Protein AF-A0A165R3E8-F1 (afdb_monomer)

InterPro domains:
  IPR000028 Chloroperoxidase [PF01328] (11-154)
  IPR000028 Chloroperoxidase [PS51405] (1-171)
  IPR036851 Chloroperoxidase-like superfamily [G3DSA:1.10.489.10] (11-55)
  IPR036851 Chloroperoxidase-like superfamily [G3DSA:1.10.489.10] (56-179)
  IPR036851 Chloroperoxidase-like superfamily [SSF47571] (11-56)

Radius of gyration: 16.76 Å; Cα contacts (8 Å, |Δi|>4): 173; chains: 1; bounding box: 45×33×38 Å

Solvent-accessible surface area (backbone atoms only — not comparable to full-atom values): 10425 Å² total; per-residue (Å²): 121,60,94,72,88,74,97,72,95,74,76,98,52,102,65,88,80,48,66,68,58,51,23,48,48,39,26,75,72,51,33,28,37,64,73,37,24,44,49,54,44,53,50,50,54,53,43,58,74,72,40,86,68,80,39,84,75,34,56,95,92,54,96,59,43,81,86,68,71,57,64,66,61,54,50,55,55,56,66,42,25,86,78,77,50,35,40,38,57,64,29,50,17,52,45,48,52,56,53,57,69,69,43,95,59,77,73,53,77,64,57,53,49,50,60,35,40,54,54,19,42,51,33,52,62,59,7,55,96,81,36,44,24,42,48,68,52,52,50,41,33,64,73,53,54,40,81,54,90,88,68,70,69,88,57,76,41,41,56,69,58,30,52,52,44,25,50,51,28,49,55,46,30,58,54,59,78,72,107

Secondary structure (DSSP, 8-state):
--S--S-----SSSSS--HHHHHHHHHHHH-B-HHHHHHHHHHHHHHHHH-TT--TT--TT-SS---S--HHHHHHHHHT-SSSSEE-HHHHHHHHHHHHHH-SSPPPHHHHHHHHHHHHHHHHHHSTTTT-EEHHHHHHHHHH-SPPTT----S-B-HHHHHHHHHHHHHHHHHHHT-

Mean predicted aligned error: 9.69 Å

Foldseek 3Di:
DPPPPDDDDDDPDPPPDDLVNQLVCCCVPQVEDSVQSSCVSVVVVVCVVVCLPPQVVDDPPDSHHDPAQPVVLLVVLCVLDPVSWWDALLSVLVSLLVVQVVDPDHDPPVVLLVVLLVLLSQLQRQVPPNSIHTSVQSCCCRHVVDGPDPDDRPDYDYPVSSNVSSVVSVVSNVVVVVD

Sequence (179 aa):
MRIDRHAYSSPRQGIHISPWQLIRALHDGYNLSYPFAAFLTMGGFAMLGQFSDMSEDTQEGQEYAPCDCNGKMLETLCSFSSDGKHLTAFDLARARVSREHEYKQRLDGVHSEIARGEVALVLGIFGGPEQKVPLNTLRQWFREETFPKGWEPEHSQTFLKTVHTAWTIRSLMNMIERK

Structure (mmCIF, N/CA/C/O backbone):
data_AF-A0A165R3E8-F1
#
_entry.id   AF-A0A165R3E8-F1
#
loop_
_atom_site.group_PDB
_atom_site.id
_atom_site.type_symbol
_atom_site.label_atom_id
_atom_site.label_alt_id
_atom_site.label_comp_id
_atom_site.label_asym_id
_atom_site.label_entity_id
_atom_site.label_seq_id
_atom_site.pdbx_PDB_ins_code
_atom_site.Cartn_x
_atom_site.Cartn_y
_atom_site.Cartn_z
_atom_site.occupancy
_atom_site.B_iso_or_equiv
_atom_site.auth_seq_id
_atom_site.auth_comp_id
_atom_site.auth_asym_id
_atom_site.auth_atom_id
_atom_site.pdbx_PDB_model_num
ATOM 1 N N . MET A 1 1 ? 16.555 -13.680 0.567 1.00 30.11 1 MET A N 1
ATOM 2 C CA . MET A 1 1 ? 16.585 -13.316 -0.866 1.00 30.11 1 MET A CA 1
ATOM 3 C C . MET A 1 1 ? 15.302 -12.525 -1.088 1.00 30.11 1 MET A C 1
ATOM 5 O O . MET A 1 1 ? 14.275 -13.164 -1.220 1.00 30.11 1 MET A O 1
ATOM 9 N N . ARG A 1 2 ? 15.276 -11.214 -0.820 1.00 35.06 2 ARG A N 1
ATOM 10 C CA . ARG A 1 2 ? 16.041 -10.157 -1.514 1.00 35.06 2 ARG A CA 1
ATOM 11 C C . ARG A 1 2 ? 15.472 -9.990 -2.929 1.00 35.06 2 ARG A C 1
ATOM 13 O O . ARG A 1 2 ? 15.214 -10.999 -3.590 1.00 35.06 2 ARG A O 1
ATOM 20 N N . ILE A 1 3 ? 15.221 -8.748 -3.339 1.00 34.12 3 ILE A N 1
ATOM 21 C CA . ILE A 1 3 ? 14.679 -8.357 -4.650 1.00 34.12 3 ILE A CA 1
ATOM 22 C C . ILE A 1 3 ? 15.683 -8.781 -5.741 1.00 34.12 3 ILE A C 1
ATOM 24 O O . ILE A 1 3 ? 16.479 -7.987 -6.229 1.00 34.12 3 ILE A O 1
ATOM 28 N N . ASP A 1 4 ? 15.704 -10.076 -6.068 1.00 36.34 4 ASP A N 1
ATOM 29 C CA . ASP A 1 4 ? 16.849 -10.711 -6.736 1.00 36.34 4 ASP A CA 1
ATOM 30 C C . ASP A 1 4 ? 16.478 -11.609 -7.919 1.00 36.34 4 ASP A C 1
ATOM 32 O O . ASP A 1 4 ? 17.382 -12.184 -8.528 1.00 36.34 4 ASP A O 1
ATOM 36 N N . ARG A 1 5 ? 15.194 -11.848 -8.225 1.00 38.06 5 ARG A N 1
ATOM 37 C CA . ARG A 1 5 ? 14.850 -13.015 -9.061 1.00 38.06 5 ARG A CA 1
ATOM 38 C C . ARG A 1 5 ? 14.010 -12.798 -10.314 1.00 38.06 5 ARG A C 1
ATOM 40 O O . ARG A 1 5 ? 13.558 -13.791 -10.869 1.00 38.06 5 ARG A O 1
ATOM 47 N N . HIS A 1 6 ? 13.877 -11.571 -10.811 1.00 41.94 6 HIS A N 1
ATOM 48 C CA . HIS A 1 6 ? 13.469 -11.341 -12.203 1.00 41.94 6 HIS A CA 1
ATOM 49 C C . HIS A 1 6 ? 14.532 -10.491 -12.905 1.00 41.94 6 HIS A C 1
ATOM 51 O O . HIS A 1 6 ? 15.022 -9.496 -12.379 1.00 41.94 6 HIS A O 1
ATOM 57 N N . ALA A 1 7 ? 15.002 -11.004 -14.036 1.00 39.50 7 ALA A N 1
ATOM 58 C CA . ALA A 1 7 ? 16.268 -10.665 -14.656 1.00 39.50 7 ALA A CA 1
ATOM 59 C C . ALA A 1 7 ? 16.264 -9.275 -15.303 1.00 39.50 7 ALA A C 1
ATOM 61 O O . ALA A 1 7 ? 15.894 -9.164 -16.460 1.00 39.50 7 ALA A O 1
ATOM 62 N N . TYR A 1 8 ? 16.761 -8.244 -14.616 1.00 40.91 8 TYR A N 1
ATOM 63 C CA . TYR A 1 8 ? 17.319 -7.059 -15.274 1.00 40.91 8 TYR A CA 1
ATOM 64 C C . TYR A 1 8 ? 18.511 -6.514 -14.467 1.00 40.91 8 TYR A C 1
ATOM 66 O O . TYR A 1 8 ? 18.491 -6.370 -13.250 1.00 40.91 8 TYR A O 1
ATOM 74 N N . SER A 1 9 ? 19.610 -6.305 -15.175 1.00 40.06 9 SER A N 1
ATOM 75 C CA . SER A 1 9 ? 20.978 -6.034 -14.728 1.00 40.06 9 SER A CA 1
ATOM 76 C C . SER A 1 9 ? 21.172 -4.803 -13.810 1.00 40.06 9 SER A C 1
ATOM 78 O O . SER A 1 9 ? 21.092 -3.667 -14.277 1.00 40.06 9 SER A O 1
ATOM 80 N N . SER A 1 10 ? 21.528 -5.021 -12.530 1.00 40.25 10 SER A N 1
ATOM 81 C CA . SER A 1 10 ? 22.207 -4.057 -11.626 1.00 40.25 10 SER A CA 1
ATOM 82 C C . SER A 1 10 ? 22.714 -4.700 -10.313 1.00 40.25 10 SER A C 1
ATOM 84 O O . SER A 1 10 ? 22.288 -5.809 -9.991 1.00 40.25 10 SER A O 1
ATOM 86 N N . PRO A 1 11 ? 23.689 -4.088 -9.602 1.00 42.41 11 PRO A N 1
ATOM 87 C CA . PRO A 1 11 ? 24.638 -4.779 -8.726 1.00 42.41 11 PRO A CA 1
ATOM 88 C C . PRO A 1 11 ? 24.036 -5.271 -7.405 1.00 42.41 11 PRO A C 1
ATOM 90 O O . PRO A 1 11 ? 23.251 -4.613 -6.739 1.00 42.41 11 PRO A O 1
ATOM 93 N N . ARG A 1 12 ? 24.483 -6.465 -7.009 1.00 51.75 12 ARG A N 1
ATOM 94 C CA . ARG A 1 12 ? 24.014 -7.290 -5.886 1.00 51.75 12 ARG A CA 1
ATOM 95 C C . ARG A 1 12 ? 24.396 -6.769 -4.491 1.00 51.75 12 ARG A C 1
ATOM 97 O O . ARG A 1 12 ? 24.359 -7.553 -3.544 1.00 51.75 12 ARG A O 1
ATOM 104 N N . GLN A 1 13 ? 24.775 -5.511 -4.339 1.00 41.34 13 GLN A N 1
ATOM 105 C CA . GLN A 1 13 ? 25.092 -4.909 -3.047 1.00 41.34 13 GLN A CA 1
ATOM 106 C C . GLN A 1 13 ? 24.196 -3.685 -2.890 1.00 41.34 13 GLN A C 1
ATOM 108 O O . GLN A 1 13 ? 24.141 -2.860 -3.794 1.00 41.34 13 GLN A O 1
ATOM 113 N N . GLY A 1 14 ? 23.472 -3.582 -1.771 1.00 49.25 14 GLY A N 1
ATOM 114 C CA . GLY A 1 14 ? 22.593 -2.448 -1.444 1.00 49.25 14 GLY A CA 1
ATOM 115 C C . GLY A 1 14 ? 23.357 -1.156 -1.131 1.00 49.25 14 GLY A C 1
ATOM 116 O O . GLY A 1 14 ? 22.959 -0.400 -0.259 1.00 49.25 14 GLY A O 1
ATOM 117 N N . ILE A 1 15 ? 24.489 -0.939 -1.799 1.00 48.72 15 ILE A N 1
ATOM 118 C CA . ILE A 1 15 ? 25.422 0.163 -1.604 1.00 48.72 15 ILE A CA 1
ATOM 119 C C . ILE A 1 15 ? 25.656 0.760 -2.998 1.00 48.72 15 ILE A C 1
ATOM 121 O O . ILE A 1 15 ? 25.936 0.022 -3.941 1.00 48.72 15 ILE A O 1
ATOM 125 N N . HIS A 1 16 ? 25.512 2.082 -3.136 1.00 54.06 16 HIS A N 1
ATOM 126 C CA . HIS A 1 16 ? 25.576 2.826 -4.409 1.00 54.06 16 HIS A CA 1
ATOM 127 C C . HIS A 1 16 ? 24.457 2.522 -5.424 1.00 54.06 16 HIS A C 1
ATOM 129 O O . HIS A 1 16 ? 24.708 2.418 -6.626 1.00 54.06 16 HIS A O 1
ATOM 135 N N . ILE A 1 17 ? 23.206 2.435 -4.962 1.00 65.06 17 ILE A N 1
ATOM 136 C CA . ILE A 1 17 ? 22.050 2.408 -5.868 1.00 65.06 17 ILE A CA 1
ATOM 137 C C . ILE A 1 17 ? 21.853 3.814 -6.439 1.00 65.06 17 ILE A C 1
ATOM 139 O O . ILE A 1 17 ? 21.605 4.769 -5.703 1.00 65.06 17 ILE A O 1
ATOM 143 N N . SER A 1 18 ? 21.975 3.954 -7.757 1.00 77.31 18 SER A N 1
ATOM 144 C CA . SER A 1 18 ? 21.702 5.225 -8.418 1.00 77.31 18 SER A CA 1
ATOM 145 C C . SER A 1 18 ? 20.190 5.483 -8.487 1.00 77.31 18 SER A C 1
ATOM 147 O O . SER A 1 18 ? 19.412 4.537 -8.649 1.00 77.31 18 SER A O 1
ATO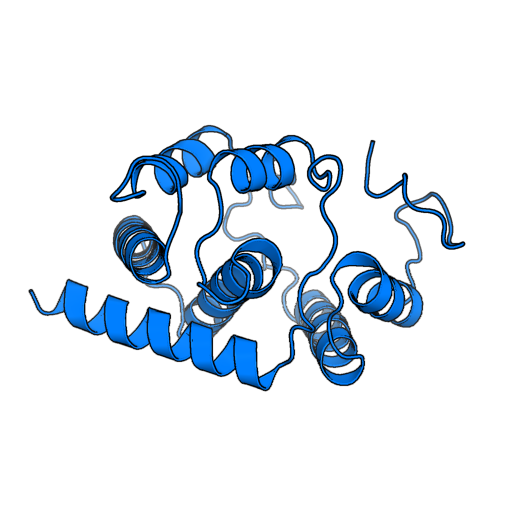M 149 N N . PRO A 1 19 ? 19.742 6.751 -8.448 1.00 79.94 19 PRO A N 1
ATOM 150 C CA . PRO A 1 19 ? 18.327 7.089 -8.615 1.00 79.94 19 PRO A CA 1
ATOM 151 C C . PRO A 1 19 ? 17.718 6.463 -9.877 1.00 79.94 19 PRO A C 1
ATOM 153 O O . PRO A 1 19 ? 16.606 5.949 -9.862 1.00 79.94 19 PRO A O 1
ATOM 156 N N . TRP A 1 20 ? 18.485 6.404 -10.966 1.00 80.94 20 TRP A N 1
ATOM 157 C CA . TRP A 1 20 ? 18.052 5.773 -12.212 1.00 80.94 20 TRP A CA 1
ATOM 158 C C . TRP A 1 20 ? 17.820 4.266 -12.095 1.00 80.94 20 TRP A C 1
ATOM 160 O O . TRP A 1 20 ? 16.880 3.752 -12.702 1.00 80.94 20 TRP A O 1
ATOM 170 N N . GLN A 1 21 ? 18.641 3.555 -11.317 1.00 80.88 21 GLN A N 1
ATOM 171 C CA . GLN A 1 21 ? 18.427 2.131 -11.054 1.00 80.88 21 GLN A CA 1
ATOM 172 C C . GLN A 1 21 ? 17.128 1.909 -10.278 1.00 80.88 21 GLN A C 1
ATOM 174 O O . GLN A 1 21 ? 16.383 0.992 -10.617 1.00 80.88 21 GLN A O 1
ATOM 179 N N . LEU A 1 22 ? 16.815 2.776 -9.307 1.00 81.75 22 LEU A N 1
ATOM 180 C CA . LEU A 1 22 ? 15.571 2.679 -8.542 1.00 81.75 22 LEU A CA 1
ATOM 181 C C . LEU A 1 22 ? 14.342 2.996 -9.403 1.00 81.75 22 LEU A C 1
ATOM 183 O O . LEU A 1 22 ? 13.383 2.229 -9.403 1.00 81.75 22 LEU A O 1
ATOM 187 N N . ILE A 1 23 ? 14.396 4.063 -10.206 1.00 83.75 23 ILE A N 1
ATOM 188 C CA . ILE A 1 23 ? 13.317 4.431 -11.138 1.00 83.75 23 ILE A CA 1
ATOM 189 C C . ILE A 1 23 ? 13.012 3.275 -12.088 1.00 83.75 23 ILE A C 1
ATOM 191 O O . ILE A 1 23 ? 11.850 2.924 -12.295 1.00 83.75 23 ILE A O 1
ATOM 195 N N . ARG A 1 24 ? 14.059 2.668 -12.656 1.00 85.00 24 ARG A N 1
ATOM 196 C CA . ARG A 1 24 ? 13.909 1.540 -13.570 1.00 85.00 24 ARG A CA 1
ATOM 197 C C . ARG A 1 24 ? 13.369 0.302 -12.861 1.00 85.00 24 ARG A C 1
ATOM 199 O O . ARG A 1 24 ? 12.475 -0.332 -13.397 1.00 85.00 24 ARG A O 1
ATOM 206 N N . ALA A 1 25 ? 13.847 -0.011 -11.659 1.00 83.62 25 ALA A N 1
ATOM 207 C CA . ALA A 1 25 ? 13.337 -1.139 -10.883 1.00 83.62 25 ALA A CA 1
ATOM 208 C C . ALA A 1 25 ? 11.850 -0.973 -10.518 1.00 83.62 25 ALA A C 1
ATOM 210 O O . ALA A 1 25 ? 11.092 -1.936 -10.586 1.00 83.62 25 ALA A O 1
ATOM 211 N N . LEU A 1 26 ? 11.413 0.246 -10.180 1.00 84.81 26 LEU A N 1
ATOM 212 C CA . LEU A 1 26 ? 10.003 0.551 -9.915 1.00 84.81 26 LEU A CA 1
ATOM 213 C C . LEU A 1 26 ? 9.140 0.439 -11.179 1.00 84.81 26 LEU A C 1
ATOM 215 O O . LEU A 1 26 ? 8.024 -0.077 -11.112 1.00 84.81 26 LEU A O 1
ATOM 219 N N . HIS A 1 27 ? 9.647 0.896 -12.326 1.00 85.88 27 HIS A N 1
ATOM 220 C CA . HIS A 1 27 ? 8.956 0.745 -13.605 1.00 85.88 27 HIS A CA 1
ATOM 221 C C . HIS A 1 27 ? 8.863 -0.728 -14.025 1.00 85.88 27 HIS A C 1
ATOM 223 O O . HIS A 1 27 ? 7.763 -1.235 -14.214 1.00 85.88 27 HIS A O 1
ATOM 229 N N . ASP A 1 28 ? 9.997 -1.424 -14.104 1.00 84.25 28 ASP A N 1
ATOM 230 C CA . ASP A 1 28 ? 10.082 -2.792 -14.622 1.00 84.25 28 ASP A CA 1
ATOM 231 C C . ASP A 1 28 ? 9.433 -3.806 -13.655 1.00 84.25 28 ASP A C 1
ATOM 233 O O . ASP A 1 28 ? 8.822 -4.775 -14.094 1.00 84.25 28 ASP A O 1
ATOM 237 N N . GLY A 1 29 ? 9.544 -3.592 -12.337 1.00 82.38 29 GLY A N 1
ATOM 238 C CA . GLY A 1 29 ? 9.034 -4.516 -11.319 1.00 82.38 29 GLY A CA 1
ATOM 239 C C . GLY A 1 29 ? 7.562 -4.317 -10.958 1.00 82.38 29 GLY A C 1
ATOM 240 O O . GLY A 1 29 ? 6.841 -5.291 -10.775 1.00 82.38 29 GLY A O 1
ATOM 241 N N . TYR A 1 30 ? 7.104 -3.067 -10.856 1.00 82.69 30 TYR A N 1
ATOM 242 C CA . TYR A 1 30 ? 5.755 -2.735 -10.376 1.00 82.69 30 TYR A CA 1
ATOM 243 C C . TYR A 1 30 ? 4.871 -2.061 -11.438 1.00 82.69 30 TYR A C 1
ATOM 245 O O . TYR A 1 30 ? 3.734 -1.694 -11.144 1.00 82.69 30 TYR A O 1
ATOM 253 N N . ASN A 1 31 ? 5.373 -1.875 -12.664 1.00 85.69 31 ASN A N 1
ATOM 254 C CA . ASN A 1 31 ? 4.676 -1.191 -13.761 1.00 85.69 31 ASN A CA 1
ATOM 255 C C . ASN A 1 31 ? 4.237 0.247 -13.415 1.00 85.69 31 ASN A C 1
ATOM 257 O O . ASN A 1 31 ? 3.209 0.755 -13.886 1.00 85.69 31 ASN A O 1
ATOM 261 N N . LEU A 1 32 ? 5.022 0.927 -12.570 1.00 85.38 32 LEU A N 1
ATOM 262 C CA . LEU A 1 32 ? 4.826 2.344 -12.267 1.00 85.38 32 LEU A CA 1
ATOM 263 C C . LEU A 1 32 ? 5.207 3.192 -13.478 1.00 85.38 32 LEU A C 1
ATOM 265 O O . LEU A 1 32 ? 6.209 2.925 -14.132 1.00 85.38 32 LEU A O 1
ATOM 269 N N . SER A 1 33 ? 4.478 4.270 -13.762 1.00 85.50 33 SER A N 1
ATOM 270 C CA . SER A 1 33 ? 4.911 5.190 -14.819 1.00 85.50 33 SER A CA 1
ATOM 271 C C . SER A 1 33 ? 6.261 5.839 -14.477 1.00 85.50 33 SER A C 1
ATOM 273 O O . SER A 1 33 ? 6.487 6.245 -13.339 1.00 85.50 33 SER A O 1
ATOM 275 N N . TYR A 1 34 ? 7.150 6.000 -15.465 1.00 85.62 34 TYR A N 1
ATOM 276 C CA . TYR A 1 34 ? 8.439 6.689 -15.291 1.00 85.62 34 TYR A CA 1
ATOM 277 C C . TYR A 1 34 ? 8.372 8.021 -14.526 1.00 85.62 34 TYR A C 1
ATOM 279 O O . TYR A 1 34 ? 9.172 8.197 -13.607 1.00 85.62 34 TYR A O 1
ATOM 287 N N . PRO A 1 35 ? 7.440 8.955 -14.822 1.00 84.88 35 PRO A N 1
ATOM 288 C CA . PRO A 1 35 ? 7.355 10.197 -14.055 1.00 84.88 35 PRO A CA 1
ATOM 289 C C . PRO A 1 35 ? 6.990 9.952 -12.588 1.00 84.88 35 PRO A C 1
ATOM 291 O O . PRO A 1 35 ? 7.470 10.661 -11.708 1.00 84.88 35 PRO A O 1
ATOM 294 N N . PHE A 1 36 ? 6.176 8.934 -12.302 1.00 84.00 36 PHE A N 1
ATOM 295 C CA . PHE A 1 36 ? 5.801 8.603 -10.935 1.00 84.00 36 PHE A CA 1
ATOM 296 C C . PHE A 1 36 ? 6.938 7.909 -10.178 1.00 84.00 36 PHE A C 1
ATOM 298 O O . PHE A 1 36 ? 7.231 8.275 -9.044 1.00 84.00 36 PHE A O 1
ATOM 305 N N . ALA A 1 37 ? 7.634 6.972 -10.821 1.00 84.25 37 ALA A N 1
ATOM 306 C CA . ALA A 1 37 ? 8.821 6.335 -10.263 1.00 84.25 37 ALA A CA 1
ATOM 307 C C . ALA A 1 37 ? 9.936 7.359 -9.976 1.00 84.25 37 ALA A C 1
ATOM 309 O O . ALA A 1 37 ? 10.573 7.299 -8.923 1.00 84.25 37 ALA A O 1
ATOM 310 N N . ALA A 1 38 ? 10.127 8.340 -10.868 1.00 83.19 38 ALA A N 1
ATOM 311 C CA . ALA A 1 38 ? 11.040 9.463 -10.661 1.00 83.19 38 ALA A CA 1
ATOM 312 C C . ALA A 1 38 ? 10.619 10.333 -9.475 1.00 83.19 38 ALA A C 1
ATOM 314 O O . ALA A 1 38 ? 11.459 10.657 -8.642 1.00 83.19 38 ALA A O 1
ATOM 315 N N . PHE A 1 39 ? 9.329 10.654 -9.355 1.00 84.00 39 PHE A N 1
ATOM 316 C CA . PHE A 1 39 ? 8.806 11.399 -8.212 1.00 84.00 39 PHE A CA 1
ATOM 317 C C . PHE A 1 39 ? 9.050 10.671 -6.882 1.00 84.00 39 PHE A C 1
ATOM 319 O O . PHE A 1 39 ? 9.576 11.281 -5.957 1.00 84.00 39 PHE A O 1
ATOM 326 N N . LEU A 1 40 ? 8.735 9.373 -6.791 1.00 83.44 40 LEU A N 1
ATOM 327 C CA . LEU A 1 40 ? 8.957 8.585 -5.572 1.00 83.44 40 LEU A CA 1
ATOM 328 C C . LEU A 1 40 ? 10.444 8.472 -5.225 1.00 83.44 40 LEU A C 1
ATOM 330 O O . LEU A 1 40 ? 10.822 8.642 -4.071 1.00 83.44 40 LEU A O 1
ATOM 334 N N . THR A 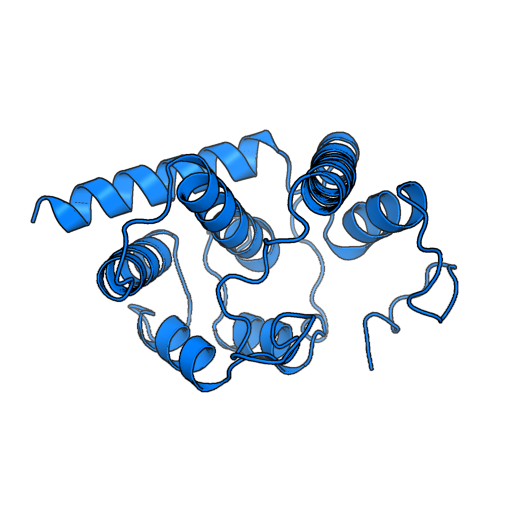1 41 ? 11.291 8.234 -6.228 1.00 83.81 41 THR A N 1
ATOM 335 C CA . THR A 1 41 ? 12.740 8.126 -6.030 1.00 83.81 41 THR A CA 1
ATOM 336 C C . THR A 1 41 ? 13.332 9.454 -5.572 1.00 83.81 41 THR A C 1
ATOM 338 O O . THR A 1 41 ? 14.000 9.514 -4.548 1.00 83.81 41 THR A O 1
ATOM 341 N N . MET A 1 42 ? 13.068 10.542 -6.296 1.00 83.12 42 MET A N 1
ATOM 342 C CA . MET A 1 42 ? 13.612 11.858 -5.958 1.00 83.12 42 MET A CA 1
ATOM 343 C C . MET A 1 42 ? 13.033 12.388 -4.644 1.00 83.12 42 MET A C 1
ATOM 345 O O . MET A 1 42 ? 13.775 12.962 -3.854 1.00 83.12 42 MET A O 1
ATOM 349 N N . GLY A 1 43 ? 11.741 12.161 -4.387 1.00 80.19 43 GLY A N 1
ATOM 350 C CA . GLY A 1 43 ? 11.087 12.500 -3.125 1.00 80.19 43 GLY A CA 1
ATOM 351 C C . GLY A 1 43 ? 11.692 11.744 -1.945 1.00 80.19 43 GLY A C 1
ATOM 352 O O . GLY A 1 43 ? 12.031 12.367 -0.945 1.00 80.19 43 GLY A O 1
ATOM 353 N N . GLY A 1 44 ? 11.918 10.434 -2.092 1.00 76.44 44 GLY A N 1
ATOM 354 C CA . GLY A 1 44 ? 12.598 9.617 -1.088 1.00 76.44 44 GLY A CA 1
ATOM 355 C C . GLY A 1 44 ? 14.021 10.099 -0.808 1.00 76.44 44 GLY A C 1
ATOM 356 O O . GLY A 1 44 ? 14.379 10.289 0.345 1.00 76.44 44 GLY A O 1
ATOM 357 N N . PHE A 1 45 ? 14.820 10.387 -1.840 1.00 74.81 45 PHE A N 1
ATOM 358 C CA . PHE A 1 45 ? 16.182 10.913 -1.666 1.00 74.81 45 PHE A CA 1
ATOM 359 C C . PHE A 1 45 ? 16.212 12.317 -1.044 1.00 74.81 45 PHE A C 1
ATOM 361 O O . PHE A 1 45 ? 17.059 12.589 -0.196 1.00 74.81 45 PHE A O 1
ATOM 368 N N . ALA A 1 46 ? 15.301 13.209 -1.445 1.00 73.56 46 ALA A N 1
ATOM 369 C CA . ALA A 1 46 ? 15.191 14.542 -0.859 1.00 73.56 46 ALA A CA 1
ATOM 370 C C . ALA A 1 46 ? 14.782 14.468 0.619 1.00 73.56 46 ALA A C 1
ATOM 372 O O . ALA A 1 46 ? 15.383 15.145 1.447 1.00 73.56 46 ALA A O 1
ATOM 373 N N . MET A 1 47 ? 13.823 13.599 0.957 1.00 66.25 47 MET A N 1
ATOM 374 C CA . MET A 1 47 ? 13.398 13.377 2.338 1.00 66.25 47 MET A CA 1
ATOM 375 C C . MET A 1 47 ? 14.482 12.706 3.181 1.00 66.25 47 MET A C 1
ATOM 377 O O . MET A 1 47 ? 14.757 13.193 4.266 1.00 66.25 47 MET A O 1
ATOM 381 N N . LEU A 1 48 ? 15.173 11.678 2.683 1.00 62.50 48 LEU A N 1
ATOM 382 C CA . LEU A 1 48 ? 16.299 11.048 3.391 1.00 62.50 48 LEU A CA 1
ATOM 383 C C . LEU A 1 48 ? 17.467 12.022 3.628 1.00 62.50 48 LEU A C 1
ATOM 385 O O . LEU A 1 48 ? 18.202 11.877 4.599 1.00 62.50 48 LEU A O 1
ATOM 389 N N . GLY A 1 49 ? 17.636 13.027 2.762 1.00 54.59 49 GLY A N 1
ATOM 390 C CA . GLY A 1 49 ? 18.608 14.106 2.957 1.00 54.59 49 GLY A CA 1
ATOM 391 C C . GLY A 1 49 ? 18.153 15.216 3.914 1.00 54.59 49 GLY A C 1
ATOM 392 O O . GLY A 1 49 ? 18.997 15.966 4.400 1.00 54.59 49 GLY A O 1
ATOM 393 N N . GLN A 1 50 ? 16.848 15.346 4.177 1.00 50.66 50 GLN A N 1
ATOM 394 C CA . GLN A 1 50 ? 16.265 16.381 5.046 1.00 50.66 50 GLN A CA 1
ATOM 395 C C . GLN A 1 50 ? 15.831 15.860 6.424 1.00 50.66 50 GLN A C 1
ATOM 397 O O . GLN A 1 50 ? 15.829 16.626 7.383 1.00 50.66 50 GLN A O 1
ATOM 402 N N . PHE A 1 51 ? 15.488 14.577 6.532 1.00 46.00 51 PHE A N 1
ATOM 403 C CA . PHE A 1 51 ? 14.972 13.918 7.727 1.00 46.00 51 PHE A CA 1
ATOM 404 C C . PHE A 1 51 ? 15.884 12.746 8.101 1.00 46.00 51 PHE A C 1
ATOM 406 O O . PHE A 1 51 ? 15.533 11.581 7.919 1.00 46.00 51 PHE A O 1
ATOM 413 N N . SER A 1 52 ? 17.055 13.042 8.670 1.00 48.06 52 SER A N 1
ATOM 414 C CA . SER A 1 52 ? 17.842 12.028 9.392 1.00 48.06 52 SER A CA 1
ATOM 415 C C . SER A 1 52 ? 17.092 11.452 10.607 1.00 48.06 52 SER A C 1
ATOM 417 O O . SER A 1 52 ? 17.513 10.440 11.145 1.00 48.06 52 SER A O 1
ATOM 419 N N . ASP A 1 53 ? 15.980 12.081 11.009 1.00 45.16 53 ASP A N 1
ATOM 420 C CA . ASP A 1 53 ? 15.108 11.712 12.133 1.00 45.16 53 ASP A CA 1
ATOM 421 C C . ASP A 1 53 ? 13.897 10.842 11.739 1.00 45.16 53 ASP A C 1
ATOM 423 O O . ASP A 1 53 ? 13.036 10.584 12.575 1.00 45.16 53 ASP A O 1
ATOM 427 N N . MET A 1 54 ? 13.795 10.345 10.495 1.00 44.44 54 MET A N 1
ATOM 428 C CA . MET A 1 54 ? 12.639 9.553 10.010 1.00 44.44 54 MET A CA 1
ATOM 429 C C . MET A 1 54 ? 12.552 8.131 10.603 1.00 44.44 54 MET A C 1
ATOM 431 O O . MET A 1 54 ? 11.989 7.196 10.035 1.00 44.44 54 MET A O 1
ATOM 435 N N . SER A 1 55 ? 13.143 7.968 11.769 1.00 50.06 55 SER A N 1
ATOM 436 C CA . SER A 1 55 ? 13.201 6.761 12.545 1.00 50.06 55 SER A CA 1
ATOM 437 C C . SER A 1 55 ? 12.473 7.042 13.868 1.00 50.06 55 SER A C 1
ATOM 439 O O . SER A 1 55 ? 13.038 6.937 14.950 1.00 50.06 55 SER A O 1
ATOM 441 N N . GLU A 1 56 ? 11.214 7.488 13.776 1.00 47.16 56 GLU A N 1
ATOM 442 C CA . GLU A 1 56 ? 10.379 7.830 14.944 1.00 47.16 56 GLU A CA 1
ATOM 443 C C . GLU A 1 56 ? 10.074 6.600 15.827 1.00 47.16 56 GLU A C 1
ATOM 445 O O . GLU A 1 56 ? 9.804 6.749 17.016 1.00 47.16 56 GLU A O 1
ATOM 450 N N . ASP A 1 57 ? 10.196 5.385 15.274 1.00 51.59 57 ASP A N 1
ATOM 451 C CA . ASP A 1 57 ? 10.099 4.105 15.998 1.00 51.59 57 ASP A CA 1
ATOM 452 C C . ASP A 1 57 ? 11.477 3.517 16.381 1.00 51.59 57 ASP A C 1
ATOM 454 O O . ASP A 1 57 ? 11.597 2.339 16.739 1.00 51.59 57 ASP A O 1
ATOM 458 N N . THR A 1 58 ? 12.545 4.312 16.300 1.00 49.44 58 THR A N 1
ATOM 459 C CA . THR A 1 58 ? 13.878 3.890 16.738 1.00 49.44 58 THR A CA 1
ATOM 460 C C . THR A 1 58 ? 13.893 3.715 18.246 1.00 49.44 58 THR A C 1
ATOM 462 O O . THR A 1 58 ? 13.672 4.653 19.012 1.00 49.44 58 THR A O 1
ATOM 465 N N . GLN A 1 59 ? 14.152 2.485 18.689 1.00 53.00 59 GLN A N 1
ATOM 466 C CA . GLN A 1 59 ? 14.370 2.211 20.105 1.00 53.00 59 GLN A CA 1
ATOM 467 C C . GLN A 1 59 ? 15.581 3.004 20.604 1.00 53.00 59 GLN A C 1
ATOM 469 O O . GLN A 1 59 ? 16.575 3.146 19.892 1.00 53.00 59 GLN A O 1
ATOM 474 N N . GLU A 1 60 ? 15.495 3.500 21.838 1.00 49.00 60 GLU A N 1
ATOM 475 C CA . GLU A 1 60 ? 16.547 4.283 22.486 1.00 49.00 60 GLU A CA 1
ATOM 476 C C . GLU A 1 60 ? 17.909 3.568 22.359 1.00 49.00 60 GLU A C 1
ATOM 478 O O . GLU A 1 60 ? 18.093 2.458 22.861 1.00 49.00 60 GLU A O 1
ATOM 483 N N . GLY A 1 61 ? 18.848 4.178 21.624 1.00 54.59 61 GLY A N 1
ATOM 484 C CA . GLY A 1 61 ? 20.191 3.635 21.381 1.00 54.59 61 GLY A CA 1
ATOM 485 C C . GLY A 1 61 ? 20.425 2.952 20.025 1.00 54.59 61 GLY A C 1
ATOM 486 O O . GLY A 1 61 ? 21.523 2.441 19.809 1.00 54.59 61 GLY A O 1
ATOM 487 N N . GLN A 1 62 ? 19.452 2.940 19.112 1.00 48.09 62 GLN A N 1
ATOM 488 C CA . GLN A 1 62 ? 19.657 2.516 17.719 1.00 48.09 62 GLN A CA 1
ATOM 489 C C . GLN A 1 62 ? 19.819 3.736 16.795 1.00 48.09 62 GLN A C 1
ATOM 491 O O . GLN A 1 62 ? 19.230 4.780 17.039 1.00 48.09 62 GLN A O 1
ATOM 496 N N . GLU A 1 63 ? 20.645 3.625 15.751 1.00 48.59 63 GLU A N 1
ATOM 497 C CA . GLU A 1 63 ? 20.837 4.687 14.737 1.00 48.59 63 GLU A CA 1
ATOM 498 C C . GLU A 1 63 ? 19.784 4.601 13.613 1.00 48.59 63 GLU A C 1
ATOM 500 O O . GLU A 1 63 ? 19.516 5.581 12.928 1.00 48.59 63 GLU A O 1
ATOM 505 N N . TYR A 1 64 ? 19.155 3.432 13.444 1.00 51.19 64 TYR A N 1
ATOM 506 C CA . TYR A 1 64 ? 18.204 3.141 12.372 1.00 51.19 64 TYR A CA 1
ATOM 507 C C . TYR A 1 64 ? 16.931 2.486 12.928 1.00 51.19 64 TYR A C 1
ATOM 509 O O . TYR A 1 64 ? 16.987 1.722 13.897 1.00 51.19 64 TYR A O 1
ATOM 517 N N . ALA A 1 65 ? 15.790 2.742 12.280 1.00 51.38 65 ALA A N 1
ATOM 518 C CA . ALA A 1 65 ? 14.533 2.062 12.587 1.00 51.38 65 ALA A CA 1
ATOM 519 C C . ALA A 1 65 ? 14.635 0.552 12.279 1.00 51.38 65 ALA A C 1
ATOM 521 O O . ALA A 1 65 ? 15.379 0.163 11.373 1.00 51.38 65 ALA A O 1
ATOM 522 N N . PRO A 1 66 ? 13.881 -0.315 12.982 1.00 58.19 66 PRO A N 1
ATOM 523 C CA . PRO A 1 66 ? 13.858 -1.744 12.686 1.00 58.19 66 PRO A CA 1
ATOM 524 C C . PRO A 1 66 ? 13.469 -2.003 11.222 1.00 58.19 66 PRO A C 1
ATOM 526 O O . PRO A 1 66 ? 12.379 -1.633 10.792 1.00 58.19 66 PRO A O 1
ATOM 529 N N . CYS A 1 67 ? 14.346 -2.661 10.461 1.00 62.62 67 CYS A N 1
ATOM 530 C CA . CYS A 1 67 ? 14.100 -2.992 9.051 1.00 62.62 67 CYS A CA 1
ATOM 531 C C . CYS A 1 67 ? 13.251 -4.261 8.861 1.00 62.62 67 CYS A C 1
ATOM 533 O O . CYS A 1 67 ? 12.867 -4.578 7.738 1.00 62.62 67 CYS A O 1
ATOM 535 N N . ASP A 1 68 ? 12.973 -5.003 9.935 1.00 63.34 68 ASP A N 1
ATOM 536 C CA . ASP A 1 68 ? 12.222 -6.254 9.865 1.00 63.34 68 ASP A CA 1
ATOM 537 C C . ASP A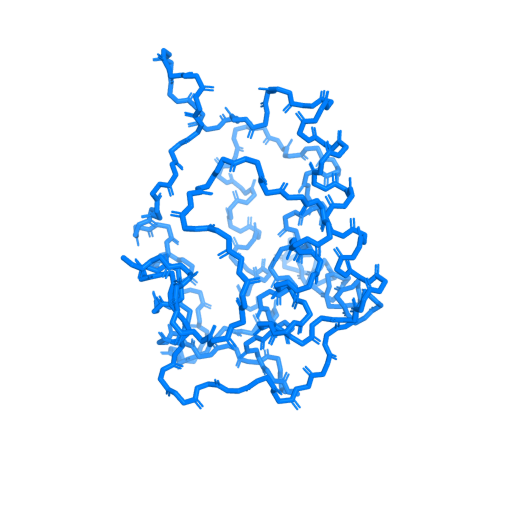 1 68 ? 10.709 -6.006 9.904 1.00 63.34 68 ASP A C 1
ATOM 539 O O . ASP A 1 68 ? 10.193 -5.239 10.722 1.00 63.34 68 ASP A O 1
ATOM 543 N N . CYS A 1 69 ? 9.964 -6.722 9.059 1.00 69.88 69 CYS A N 1
ATOM 544 C CA . CYS A 1 69 ? 8.506 -6.688 9.091 1.00 69.88 69 CYS A CA 1
ATOM 545 C C . CYS A 1 69 ? 7.974 -7.147 10.462 1.00 69.88 69 CYS A C 1
ATOM 547 O O . CYS A 1 69 ? 8.161 -8.295 10.880 1.00 69.88 69 CYS A O 1
ATOM 549 N N . ASN A 1 70 ? 7.230 -6.275 11.149 1.00 81.06 70 ASN A N 1
ATOM 550 C CA . ASN A 1 70 ? 6.548 -6.644 12.385 1.00 81.06 70 ASN A CA 1
ATOM 551 C C . ASN A 1 70 ? 5.317 -7.515 12.082 1.00 81.06 70 ASN A C 1
ATOM 553 O O . ASN A 1 70 ? 4.223 -7.018 11.800 1.00 81.06 70 ASN A O 1
ATOM 557 N N . GLY A 1 71 ? 5.484 -8.835 12.200 1.00 81.56 71 GLY A N 1
ATOM 558 C CA . GLY A 1 71 ? 4.429 -9.810 11.911 1.00 81.56 71 GLY A CA 1
ATOM 559 C C . GLY A 1 71 ? 3.138 -9.613 12.716 1.00 81.56 71 GLY A C 1
ATOM 560 O O . GLY A 1 71 ? 2.062 -9.921 12.210 1.00 81.56 71 GLY A O 1
ATOM 561 N N . LYS A 1 72 ? 3.202 -9.047 13.931 1.00 85.62 72 LYS A N 1
ATOM 562 C CA . LYS A 1 72 ? 1.988 -8.734 14.704 1.00 85.62 72 LYS A CA 1
ATOM 563 C C . LYS A 1 72 ? 1.189 -7.615 14.045 1.00 85.62 72 LYS A C 1
ATOM 565 O O . LYS A 1 72 ? -0.018 -7.749 13.900 1.00 85.62 72 LYS A O 1
ATOM 570 N N . MET A 1 73 ? 1.856 -6.547 13.607 1.00 85.25 73 MET A N 1
ATOM 571 C CA . MET A 1 73 ? 1.195 -5.428 12.925 1.00 85.25 73 MET A CA 1
ATOM 572 C C . MET A 1 73 ? 0.608 -5.857 11.579 1.00 85.25 73 MET A C 1
ATOM 574 O O . MET A 1 73 ? -0.476 -5.408 11.213 1.00 85.25 73 MET A O 1
ATOM 578 N N . LEU A 1 74 ? 1.295 -6.756 10.868 1.00 86.19 74 LEU A N 1
ATOM 579 C CA . LEU A 1 74 ? 0.799 -7.332 9.621 1.00 86.19 74 LEU A CA 1
ATOM 580 C C . LEU A 1 74 ? -0.479 -8.153 9.835 1.00 86.19 74 LEU A C 1
ATOM 582 O O . LEU A 1 74 ? -1.445 -7.985 9.092 1.00 86.19 74 LEU A O 1
ATOM 586 N N . GLU A 1 75 ? -0.520 -9.010 10.857 1.00 89.69 75 GLU A N 1
ATOM 587 C CA . GLU A 1 75 ? -1.732 -9.776 11.169 1.00 89.69 75 GLU A CA 1
ATOM 588 C C . GLU A 1 75 ? -2.862 -8.879 11.692 1.00 89.69 75 GLU A C 1
ATOM 590 O O . GLU A 1 75 ? -4.013 -9.066 11.295 1.00 89.69 75 GLU A O 1
ATOM 595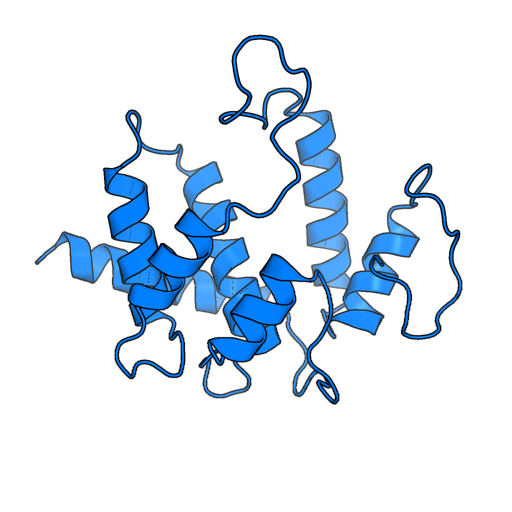 N N . THR A 1 76 ? -2.549 -7.846 12.483 1.00 90.44 76 THR A N 1
ATOM 596 C CA . THR A 1 76 ? -3.528 -6.818 12.866 1.00 90.44 76 THR A CA 1
ATOM 597 C C . THR A 1 76 ? -4.119 -6.146 11.629 1.00 90.44 76 THR A C 1
ATOM 599 O O . THR A 1 76 ? -5.338 -6.064 11.514 1.00 90.44 76 THR A O 1
ATOM 602 N N . LEU A 1 77 ? -3.298 -5.737 10.656 1.00 88.88 77 LEU A N 1
ATOM 603 C CA . LEU A 1 77 ? -3.782 -5.171 9.394 1.00 88.88 77 LEU A CA 1
ATOM 604 C C . LEU A 1 77 ? -4.683 -6.157 8.635 1.00 88.88 77 LEU A C 1
ATOM 606 O O . LEU A 1 77 ? -5.759 -5.778 8.177 1.00 88.88 77 LEU A O 1
ATOM 610 N N . CYS A 1 78 ? -4.282 -7.427 8.537 1.00 90.75 78 CYS A N 1
ATOM 611 C CA . CYS A 1 78 ? -5.076 -8.460 7.869 1.00 90.75 78 CYS A CA 1
ATOM 612 C C . CYS A 1 78 ? -6.424 -8.709 8.567 1.00 90.75 78 CYS A C 1
ATOM 614 O O . CYS A 1 78 ? -7.402 -9.039 7.896 1.00 90.75 78 CYS A O 1
ATOM 616 N N . SER A 1 79 ? -6.502 -8.514 9.888 1.00 92.75 79 SER A N 1
ATOM 617 C CA . SER A 1 79 ? -7.740 -8.687 10.659 1.00 92.75 79 SER A CA 1
ATOM 618 C C . SER A 1 79 ? -8.833 -7.663 10.319 1.00 92.75 79 SER A C 1
ATOM 620 O O . SER A 1 79 ? -10.007 -7.932 10.557 1.00 92.75 79 SER A O 1
ATOM 622 N N . PHE A 1 80 ? -8.480 -6.526 9.701 1.00 92.25 80 PHE A N 1
ATOM 623 C CA . PHE A 1 80 ? -9.454 -5.531 9.236 1.00 92.25 80 PHE A CA 1
ATOM 624 C C . PHE A 1 80 ? -10.220 -5.955 7.979 1.00 92.25 80 PHE A C 1
ATOM 626 O O . PHE A 1 80 ? -11.190 -5.288 7.615 1.00 92.25 80 PHE A O 1
ATOM 633 N N . SER A 1 81 ? -9.815 -7.041 7.316 1.00 94.88 81 SER A N 1
ATOM 634 C CA . SER A 1 81 ? -10.522 -7.580 6.154 1.00 94.88 81 SER A CA 1
ATOM 635 C C . SER A 1 81 ? -11.980 -7.894 6.494 1.00 94.88 81 SER A C 1
ATOM 637 O O . SER A 1 81 ? -12.276 -8.663 7.406 1.00 94.88 81 SER A O 1
ATOM 639 N N . SER A 1 82 ? -12.905 -7.293 5.747 1.00 91.81 82 SER A N 1
ATOM 640 C CA . SER A 1 82 ? -14.347 -7.495 5.937 1.00 91.81 82 SER A CA 1
ATOM 641 C C . SER A 1 82 ? -14.840 -8.863 5.457 1.00 91.81 82 SER A C 1
ATOM 643 O O . SER A 1 82 ? -15.829 -9.368 5.984 1.00 91.81 82 SER A O 1
ATOM 645 N N . ASP A 1 83 ? -14.160 -9.470 4.483 1.00 91.62 83 ASP A N 1
ATOM 646 C CA . ASP A 1 83 ? -14.516 -10.763 3.886 1.00 91.62 83 ASP A CA 1
ATOM 647 C C . ASP A 1 83 ? -13.555 -11.905 4.278 1.00 91.62 83 ASP A C 1
ATOM 649 O O . ASP A 1 83 ? -13.748 -13.052 3.863 1.00 91.62 83 ASP A O 1
ATOM 653 N N . GLY A 1 84 ? -12.510 -11.599 5.054 1.00 91.44 84 GLY A N 1
ATOM 654 C CA . GLY A 1 84 ? -11.453 -12.531 5.449 1.00 91.44 84 GLY A CA 1
ATOM 655 C C . GLY A 1 84 ? -10.558 -12.998 4.296 1.00 91.44 84 GLY A C 1
ATOM 656 O O . GLY A 1 84 ? -9.789 -13.945 4.471 1.00 91.44 84 GLY A O 1
ATOM 657 N N . LYS A 1 85 ? -10.657 -12.380 3.112 1.00 92.62 85 LYS A N 1
ATOM 658 C CA . LYS A 1 85 ? -9.947 -12.793 1.891 1.00 92.62 85 LYS A CA 1
ATOM 659 C C . LYS A 1 85 ? -9.170 -11.653 1.246 1.00 92.62 85 LYS A C 1
ATOM 661 O O . LYS A 1 85 ? -8.068 -11.893 0.749 1.00 92.62 85 LYS A O 1
ATOM 666 N N . HIS A 1 86 ? -9.704 -10.436 1.281 1.00 93.94 86 HIS A N 1
ATOM 667 C CA . HIS A 1 86 ? -9.131 -9.264 0.634 1.00 93.94 86 HIS A CA 1
ATOM 668 C C . HIS A 1 86 ? -9.119 -8.046 1.560 1.00 93.94 86 HIS A C 1
ATOM 670 O O . HIS A 1 86 ? -9.919 -7.930 2.488 1.00 93.94 86 HIS A O 1
ATOM 676 N N . LEU A 1 87 ? -8.220 -7.108 1.273 1.00 93.56 87 LEU A N 1
ATOM 677 C CA . LEU A 1 87 ? -8.257 -5.754 1.811 1.00 93.56 87 LEU A CA 1
ATOM 678 C C . LEU A 1 87 ? -8.732 -4.785 0.734 1.00 93.56 87 LEU A C 1
ATOM 680 O O . LEU A 1 87 ? -8.169 -4.722 -0.361 1.00 93.56 87 LEU A O 1
ATOM 684 N N . THR A 1 88 ? -9.767 -4.027 1.075 1.00 94.00 88 THR A N 1
ATOM 685 C CA . THR A 1 88 ? -10.319 -2.941 0.260 1.00 94.00 88 THR A CA 1
ATOM 686 C C . THR A 1 88 ? -9.847 -1.576 0.762 1.00 94.00 88 THR A C 1
ATOM 688 O O . THR A 1 88 ? -9.345 -1.451 1.882 1.00 94.00 88 THR A O 1
ATOM 691 N N . ALA A 1 89 ? -10.089 -0.513 -0.014 1.00 92.00 89 ALA A N 1
ATOM 692 C CA . ALA A 1 89 ? -9.878 0.866 0.444 1.00 92.00 89 ALA A CA 1
ATOM 693 C C . ALA A 1 89 ? -10.587 1.169 1.780 1.00 92.00 89 ALA A C 1
ATOM 695 O O . ALA A 1 89 ? -10.065 1.921 2.601 1.00 92.00 89 ALA A O 1
ATOM 696 N N . PHE A 1 90 ? -11.761 0.573 2.013 1.00 92.69 90 PHE A N 1
ATOM 697 C CA . PHE A 1 90 ? -12.518 0.759 3.249 1.00 92.69 90 PHE A CA 1
ATOM 698 C C . PHE A 1 90 ? -11.884 0.039 4.443 1.00 92.69 90 PHE A C 1
ATOM 700 O O . PHE A 1 90 ? -11.776 0.618 5.522 1.00 92.69 90 PHE A O 1
ATOM 707 N N . ASP A 1 91 ? -11.421 -1.198 4.259 1.00 93.44 91 ASP A N 1
ATOM 708 C CA . ASP A 1 91 ? -10.718 -1.944 5.311 1.00 93.44 91 ASP A CA 1
ATOM 709 C C . ASP A 1 91 ? -9.417 -1.240 5.702 1.00 93.44 91 ASP A C 1
ATOM 711 O O . ASP A 1 91 ? -9.115 -1.078 6.883 1.00 93.44 91 ASP A O 1
ATOM 715 N N . LEU A 1 92 ? -8.697 -0.734 4.701 1.00 91.31 92 LEU A N 1
ATOM 716 C CA . LEU A 1 92 ? -7.486 0.052 4.885 1.00 91.31 92 LEU A CA 1
ATOM 717 C C . LEU A 1 92 ? -7.769 1.378 5.598 1.00 91.31 92 LEU A C 1
ATOM 719 O O . LEU A 1 92 ? -7.033 1.738 6.512 1.00 91.31 92 LEU A O 1
ATOM 723 N N . ALA A 1 93 ? -8.857 2.076 5.259 1.00 90.94 93 ALA A N 1
ATOM 724 C CA . ALA A 1 93 ? -9.280 3.272 5.986 1.00 90.94 93 ALA A CA 1
ATOM 725 C C . ALA A 1 93 ? -9.568 2.968 7.467 1.00 90.94 93 ALA A C 1
ATOM 727 O O . ALA A 1 93 ? -9.119 3.712 8.335 1.00 90.94 93 ALA A O 1
ATOM 728 N N . ARG A 1 94 ? -10.242 1.850 7.779 1.00 92.38 94 ARG A N 1
ATOM 729 C CA . ARG A 1 94 ? -10.474 1.417 9.171 1.00 92.38 94 ARG A CA 1
ATOM 730 C C . ARG A 1 94 ? -9.171 1.108 9.905 1.00 92.38 94 ARG A C 1
ATOM 732 O O . ARG A 1 94 ? -8.986 1.579 11.024 1.00 92.38 94 ARG A O 1
ATOM 739 N N . ALA A 1 95 ? -8.261 0.377 9.264 1.00 90.88 95 ALA A N 1
ATOM 740 C CA . ALA A 1 95 ? -6.950 0.073 9.831 1.00 90.88 95 ALA A CA 1
ATOM 741 C C . ALA A 1 95 ? -6.143 1.351 10.116 1.00 90.88 95 ALA A C 1
ATOM 743 O O . ALA A 1 95 ? -5.504 1.464 11.160 1.00 90.88 95 ALA A O 1
ATOM 744 N N . ARG A 1 96 ? -6.212 2.340 9.215 1.00 88.31 96 ARG A N 1
ATOM 745 C CA . ARG A 1 96 ? -5.561 3.646 9.377 1.00 88.31 96 ARG A CA 1
ATOM 746 C C . ARG A 1 96 ? -6.153 4.453 10.522 1.00 88.31 96 ARG A C 1
ATOM 748 O O . ARG A 1 96 ? -5.384 4.917 11.353 1.00 88.31 96 ARG A O 1
ATOM 755 N N . VAL A 1 97 ? -7.480 4.563 10.606 1.00 89.25 97 VAL A N 1
ATOM 756 C CA . VAL A 1 97 ? -8.143 5.234 11.737 1.00 89.25 97 VAL A CA 1
ATOM 757 C C . VAL A 1 97 ? -7.743 4.564 13.049 1.00 89.25 97 VAL A C 1
ATOM 759 O O . VAL A 1 97 ? -7.325 5.255 13.970 1.00 89.25 97 VAL A O 1
ATOM 762 N N . SER A 1 98 ? -7.789 3.230 13.133 1.00 88.19 98 SER A N 1
ATOM 763 C CA . SER A 1 98 ? -7.379 2.504 14.344 1.00 88.19 98 SER A CA 1
ATOM 764 C C . SER A 1 98 ? -5.934 2.812 14.736 1.00 88.19 98 SER A C 1
ATOM 766 O O . SER A 1 98 ? -5.661 3.134 15.886 1.00 88.19 98 SER A O 1
ATOM 768 N N . ARG A 1 99 ? -5.012 2.775 13.770 1.00 85.31 99 ARG A N 1
ATOM 769 C CA . ARG A 1 99 ? -3.590 3.036 14.008 1.00 85.31 99 ARG A CA 1
ATOM 770 C C . ARG A 1 99 ? -3.319 4.490 14.399 1.00 85.31 99 ARG A C 1
ATOM 772 O O . ARG A 1 99 ? -2.470 4.738 15.243 1.00 85.31 99 ARG A O 1
ATOM 779 N N . GLU A 1 100 ? -4.065 5.445 13.846 1.00 83.81 100 GLU A N 1
ATOM 780 C CA . GLU A 1 100 ? -3.940 6.859 14.214 1.00 83.81 100 GLU A CA 1
ATOM 781 C C . GLU A 1 100 ? -4.414 7.158 15.645 1.00 83.81 100 GLU A C 1
ATOM 783 O O . GLU A 1 100 ? -3.900 8.084 16.269 1.00 83.81 100 GLU A O 1
ATOM 788 N N . HIS A 1 101 ? -5.308 6.334 16.203 1.00 83.44 101 HIS A N 1
ATOM 789 C CA . HIS A 1 101 ? -5.704 6.409 17.614 1.00 83.44 101 HIS A CA 1
ATOM 790 C C . HIS A 1 101 ? -4.665 5.814 18.578 1.00 83.44 101 HIS A C 1
ATOM 792 O O . HIS A 1 101 ? -4.661 6.167 19.756 1.00 83.44 101 HIS A O 1
ATOM 798 N N . GLU A 1 102 ? -3.796 4.915 18.108 1.00 80.19 102 GLU A N 1
ATOM 799 C CA . GLU A 1 102 ? -2.737 4.307 18.928 1.00 80.19 102 GLU A CA 1
ATOM 800 C C . GLU A 1 102 ? -1.534 5.243 19.123 1.00 80.19 102 GLU A C 1
ATOM 802 O O . GLU A 1 102 ? -0.758 5.073 20.069 1.00 80.19 102 GLU A O 1
ATOM 807 N N . TYR A 1 103 ? -1.373 6.254 18.263 1.00 74.69 103 TYR A N 1
ATOM 808 C CA . TYR A 1 103 ? -0.280 7.210 18.387 1.00 74.69 103 TYR A CA 1
ATOM 809 C C . TYR A 1 103 ? -0.482 8.155 19.576 1.00 74.69 103 TYR A C 1
ATOM 811 O O . TYR A 1 103 ? -1.514 8.807 19.727 1.00 74.69 103 TYR A O 1
ATOM 819 N N . LYS A 1 104 ? 0.560 8.287 20.410 1.00 65.38 104 LYS A N 1
ATOM 820 C CA . LYS A 1 104 ? 0.576 9.222 21.553 1.00 65.38 104 LYS A CA 1
ATOM 821 C C . LYS A 1 104 ? 0.450 10.683 21.117 1.00 65.38 104 LYS A C 1
ATOM 823 O O . LYS A 1 104 ? -0.037 11.514 21.878 1.00 65.38 104 LYS A O 1
ATOM 828 N N . GLN A 1 105 ? 0.922 10.992 19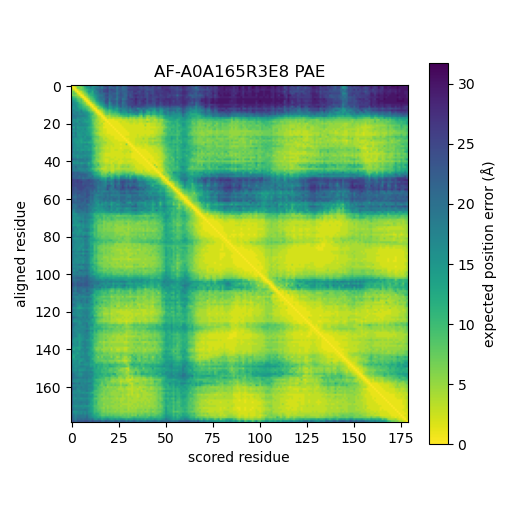.914 1.00 66.50 105 GLN A N 1
ATOM 829 C CA . GLN A 1 105 ? 0.822 12.298 19.282 1.00 66.50 105 GLN A CA 1
ATOM 830 C C . GLN A 1 105 ? 0.221 12.104 17.896 1.00 66.50 105 GLN A C 1
ATOM 832 O O . GLN A 1 105 ? 0.538 11.135 17.210 1.00 66.50 105 GLN A O 1
ATOM 837 N N . ARG A 1 106 ? -0.663 13.013 17.481 1.00 62.75 106 ARG A N 1
ATOM 838 C CA . ARG A 1 106 ? -1.197 12.969 16.119 1.00 62.75 106 ARG A CA 1
ATOM 839 C C . ARG A 1 106 ? -0.044 13.172 15.145 1.00 62.75 106 ARG A C 1
ATOM 841 O O . ARG A 1 106 ? 0.702 14.136 15.298 1.00 62.75 106 ARG A O 1
ATOM 848 N N . LEU A 1 107 ? 0.057 12.284 14.157 1.00 64.25 107 LEU A N 1
ATOM 849 C CA . LEU A 1 107 ? 0.962 12.469 13.028 1.00 64.25 107 LEU A CA 1
ATOM 850 C C . LEU A 1 107 ? 0.733 13.857 12.428 1.00 64.25 107 LEU A C 1
ATOM 852 O O . LEU A 1 107 ? -0.412 14.312 12.310 1.00 64.25 107 LEU A O 1
ATOM 856 N N . ASP A 1 108 ? 1.816 14.525 12.043 1.00 70.25 108 ASP A N 1
ATOM 857 C CA . ASP A 1 108 ? 1.692 15.788 11.335 1.00 70.25 108 ASP A CA 1
ATOM 858 C C . ASP A 1 108 ? 0.945 15.596 9.995 1.00 70.25 108 ASP A C 1
ATOM 860 O O . ASP A 1 108 ? 0.753 14.485 9.477 1.00 70.25 108 ASP A O 1
ATOM 864 N N . GLY A 1 109 ? 0.484 16.707 9.416 1.00 68.19 109 GLY A N 1
ATOM 865 C CA . GLY A 1 109 ? -0.283 16.666 8.172 1.00 68.19 109 GLY A CA 1
ATOM 866 C C . GLY A 1 109 ? 0.465 15.976 7.024 1.00 68.19 109 GLY A C 1
ATOM 867 O O . GLY A 1 109 ? -0.172 15.298 6.223 1.00 68.19 109 GLY A O 1
ATOM 868 N N . VAL A 1 110 ? 1.794 16.085 6.970 1.00 68.81 110 VAL A N 1
ATOM 869 C CA . VAL A 1 110 ? 2.633 15.557 5.885 1.00 68.81 110 VAL A CA 1
ATOM 870 C C . VAL A 1 110 ? 2.821 14.043 6.022 1.00 68.81 110 VAL A C 1
ATOM 872 O O . VAL A 1 110 ? 2.571 13.315 5.062 1.00 68.81 110 VAL A O 1
ATOM 875 N N . HIS A 1 111 ? 3.147 13.548 7.213 1.00 68.06 111 HIS A N 1
ATOM 876 C CA . HIS A 1 111 ? 3.282 12.127 7.535 1.00 68.06 111 HIS A CA 1
ATOM 877 C C . HIS A 1 111 ? 1.969 11.378 7.304 1.00 68.06 111 HIS A C 1
ATOM 879 O O . HIS A 1 111 ? 1.961 10.283 6.736 1.00 68.06 111 HIS A O 1
ATOM 885 N N . SER A 1 112 ? 0.833 11.990 7.662 1.00 73.69 112 SER A N 1
ATOM 886 C CA . SER A 1 112 ? -0.480 11.398 7.393 1.00 73.69 112 SER A CA 1
ATOM 887 C C . SER A 1 112 ? -0.758 11.241 5.889 1.00 73.69 112 SER A C 1
ATOM 889 O O . SER A 1 112 ? -1.383 10.261 5.482 1.00 73.69 112 SER A O 1
ATOM 891 N N . GLU A 1 113 ? -0.321 12.192 5.051 1.00 72.25 113 GLU A N 1
ATOM 892 C CA . GLU A 1 113 ? -0.482 12.127 3.591 1.00 72.25 113 GLU A CA 1
ATOM 893 C C . GLU A 1 113 ? 0.446 11.069 2.983 1.00 72.25 113 GLU A C 1
ATOM 895 O O . GLU A 1 113 ? -0.008 10.270 2.164 1.00 72.25 113 GLU A O 1
ATOM 900 N N . ILE A 1 114 ? 1.710 11.009 3.419 1.00 74.44 114 ILE A N 1
ATOM 901 C CA . ILE A 1 114 ? 2.683 10.002 2.962 1.00 74.44 114 ILE A CA 1
ATOM 902 C C . ILE A 1 114 ? 2.156 8.601 3.253 1.00 74.44 114 ILE A C 1
ATOM 904 O O . ILE A 1 114 ? 2.034 7.773 2.351 1.00 74.44 114 ILE A O 1
ATOM 908 N N . ALA A 1 115 ? 1.742 8.361 4.491 1.00 75.12 115 ALA A N 1
ATOM 909 C CA . ALA A 1 115 ? 1.343 7.034 4.916 1.00 75.12 115 ALA A CA 1
ATOM 910 C C . ALA A 1 115 ? -0.021 6.604 4.321 1.00 75.12 115 ALA A C 1
ATOM 912 O O . ALA A 1 115 ? -0.305 5.413 4.191 1.00 75.12 115 ALA A O 1
ATOM 913 N N . ARG A 1 116 ? -0.857 7.555 3.870 1.00 83.50 116 ARG A N 1
ATOM 914 C CA . ARG A 1 116 ? -2.012 7.276 2.992 1.00 83.50 116 ARG A CA 1
ATOM 915 C C . ARG A 1 116 ? -1.581 6.945 1.564 1.00 83.50 116 ARG A C 1
ATOM 917 O O . ARG A 1 116 ? -2.162 6.048 0.951 1.00 83.50 116 ARG A O 1
ATOM 924 N N . GLY A 1 117 ? -0.575 7.644 1.044 1.00 82.94 117 GLY A N 1
ATOM 925 C CA . GLY A 1 117 ? 0.029 7.375 -0.260 1.00 82.94 117 GLY A CA 1
ATOM 926 C C . GLY A 1 117 ? 0.618 5.967 -0.361 1.00 82.94 117 GLY A C 1
ATOM 927 O O . GLY A 1 117 ? 0.388 5.286 -1.356 1.00 82.94 117 GLY A O 1
ATOM 928 N N . GLU A 1 118 ? 1.295 5.493 0.685 1.00 83.81 118 GLU A N 1
ATOM 929 C CA . GLU A 1 118 ? 1.852 4.134 0.757 1.00 83.81 118 GLU A CA 1
ATOM 930 C C . GLU A 1 118 ? 0.767 3.056 0.677 1.00 83.81 118 GLU A C 1
ATOM 932 O O . GLU A 1 118 ? 0.853 2.113 -0.109 1.00 83.81 118 GLU A O 1
ATOM 937 N N . VAL A 1 119 ? -0.311 3.218 1.440 1.00 86.69 119 VAL A N 1
ATOM 938 C CA . VAL A 1 119 ? -1.426 2.267 1.428 1.00 86.69 119 VAL A CA 1
ATOM 939 C C . VAL A 1 119 ? -2.189 2.315 0.097 1.00 86.69 119 VAL A C 1
ATOM 941 O O . VAL A 1 119 ? -2.590 1.277 -0.433 1.00 86.69 119 VAL A O 1
ATOM 944 N N . ALA A 1 120 ? -2.331 3.504 -0.495 1.00 86.81 120 ALA A N 1
ATOM 945 C CA . ALA A 1 120 ? -2.890 3.671 -1.833 1.00 86.81 120 ALA A CA 1
ATOM 946 C C . ALA A 1 120 ? -2.021 3.016 -2.920 1.00 86.81 120 ALA A C 1
ATOM 948 O O . ALA A 1 120 ? -2.563 2.474 -3.883 1.00 86.81 120 ALA A O 1
ATOM 949 N N . LEU A 1 121 ? -0.694 3.035 -2.763 1.00 87.00 121 LEU A N 1
ATOM 950 C CA . LEU A 1 121 ? 0.242 2.332 -3.639 1.00 87.00 121 LEU A CA 1
ATOM 951 C C . LEU A 1 121 ? 0.051 0.820 -3.559 1.00 87.00 121 LEU A C 1
ATOM 953 O O . LEU A 1 121 ? -0.072 0.188 -4.601 1.00 87.00 121 LEU A O 1
ATOM 957 N N . VAL A 1 122 ? -0.037 0.246 -2.357 1.00 88.00 122 VAL A N 1
ATOM 958 C CA . VAL A 1 122 ? -0.270 -1.199 -2.178 1.00 88.00 122 VAL A CA 1
ATOM 959 C C . VAL A 1 122 ? -1.589 -1.623 -2.828 1.00 88.00 122 VAL A C 1
ATOM 961 O O . VAL A 1 122 ? -1.623 -2.600 -3.577 1.00 88.00 122 VAL A O 1
ATOM 964 N N . LEU A 1 123 ? -2.660 -0.856 -2.604 1.00 88.94 123 LEU A N 1
ATOM 965 C CA . LEU A 1 123 ? -3.965 -1.101 -3.220 1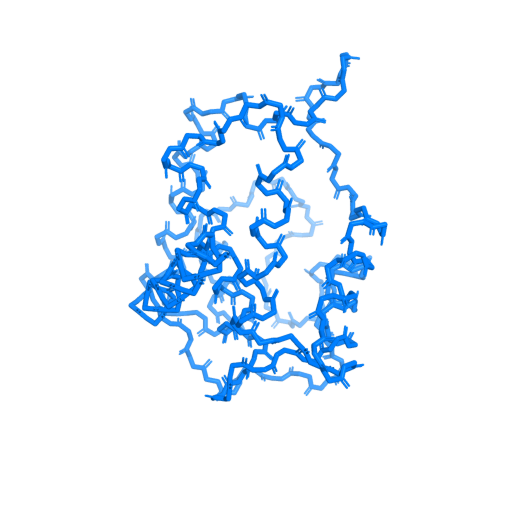.00 88.94 123 LEU A CA 1
ATOM 966 C C . LEU A 1 123 ? -3.910 -0.972 -4.747 1.00 88.94 123 LEU A C 1
ATOM 968 O O . LEU A 1 123 ? -4.502 -1.773 -5.462 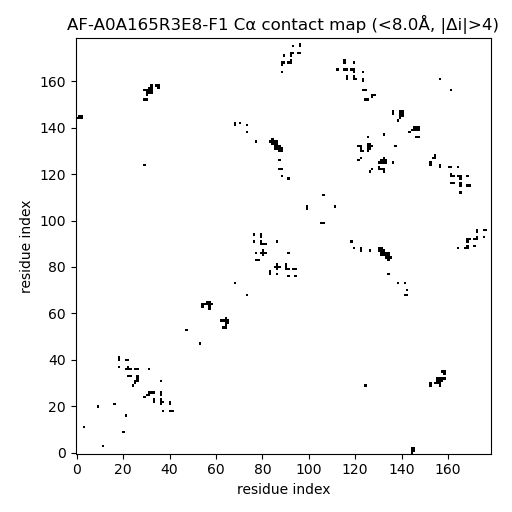1.00 88.94 123 LEU A O 1
ATOM 972 N N . GLY A 1 124 ? -3.179 0.027 -5.241 1.00 86.56 124 GLY A N 1
ATOM 973 C CA . GLY A 1 124 ? -2.974 0.248 -6.663 1.00 86.56 124 GLY A CA 1
ATOM 974 C C . GLY A 1 124 ? -2.153 -0.857 -7.317 1.00 86.56 124 GLY A C 1
ATOM 975 O O . GLY A 1 124 ? -2.495 -1.282 -8.403 1.00 86.56 124 GLY A O 1
ATOM 976 N N . ILE A 1 125 ? -1.102 -1.357 -6.678 1.00 86.44 125 ILE A N 1
ATOM 977 C CA . ILE A 1 125 ? -0.204 -2.363 -7.258 1.00 86.44 125 ILE A CA 1
ATOM 978 C C . ILE A 1 125 ? -0.837 -3.758 -7.219 1.00 86.44 125 ILE A C 1
ATOM 980 O O . ILE A 1 125 ? -0.840 -4.464 -8.223 1.00 86.44 125 ILE A O 1
ATOM 984 N N . PHE A 1 126 ? -1.377 -4.163 -6.067 1.00 88.12 126 PHE A N 1
ATOM 985 C CA . PHE A 1 126 ? -1.823 -5.542 -5.840 1.00 88.12 126 PHE A CA 1
ATOM 986 C C . PHE A 1 126 ? -3.339 -5.727 -5.890 1.00 88.12 126 PHE A C 1
ATOM 988 O O . PHE A 1 126 ? -3.810 -6.860 -5.847 1.00 88.12 126 PHE A O 1
ATOM 995 N N . GLY A 1 127 ? -4.112 -4.640 -5.932 1.00 85.06 127 GLY A N 1
ATOM 996 C CA . GLY A 1 127 ? -5.570 -4.704 -5.879 1.00 85.06 127 GLY A CA 1
ATOM 997 C C . GLY A 1 127 ? -6.256 -4.871 -7.232 1.00 85.06 127 GLY A C 1
ATOM 998 O O . GLY A 1 127 ? -7.478 -5.022 -7.262 1.00 85.06 127 GLY A O 1
ATOM 999 N N . GLY A 1 128 ? -5.503 -4.809 -8.334 1.00 84.62 128 GLY A N 1
ATOM 1000 C CA . GLY A 1 128 ? -6.051 -4.853 -9.690 1.00 84.62 128 GLY A CA 1
ATOM 1001 C C . GLY A 1 128 ? -7.091 -3.747 -9.957 1.00 84.62 128 GLY A C 1
ATOM 1002 O O . GLY A 1 128 ? -7.187 -2.768 -9.206 1.00 84.62 128 GLY A O 1
ATOM 1003 N N . PRO A 1 129 ? -7.919 -3.898 -11.006 1.00 80.50 129 PRO A N 1
ATOM 1004 C CA . PRO A 1 129 ? -8.996 -2.957 -11.324 1.00 80.50 129 PRO A CA 1
ATOM 1005 C C . PRO A 1 129 ? -10.051 -2.824 -10.217 1.00 80.50 129 PRO A C 1
ATOM 1007 O O . PRO A 1 129 ? -10.673 -1.771 -10.082 1.00 80.50 129 PRO A O 1
ATOM 1010 N N . GLU A 1 130 ? -10.250 -3.876 -9.418 1.00 84.81 130 GLU A N 1
ATOM 1011 C CA . GLU A 1 130 ? -11.243 -3.901 -8.339 1.00 84.81 130 GLU A CA 1
ATOM 1012 C C . GLU A 1 130 ? -10.760 -3.255 -7.035 1.00 84.81 130 GLU A C 1
ATOM 1014 O O . GLU A 1 130 ? -11.558 -3.096 -6.111 1.00 84.81 130 GLU A O 1
ATOM 1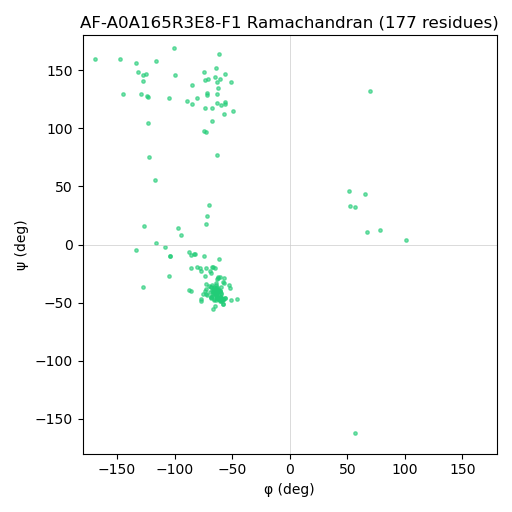019 N N . GLN A 1 131 ? -9.476 -2.889 -6.939 1.00 87.56 131 GLN A N 1
ATOM 1020 C CA . GLN A 1 131 ? -8.857 -2.393 -5.707 1.00 87.56 131 GLN A CA 1
ATOM 1021 C C . GLN A 1 131 ? -9.094 -3.327 -4.505 1.00 87.56 131 GLN A C 1
ATOM 1023 O O . GLN A 1 131 ? -9.446 -2.891 -3.405 1.00 87.56 131 GLN A O 1
ATOM 1028 N N . LYS A 1 132 ? -8.900 -4.631 -4.722 1.00 91.06 132 LYS A N 1
ATOM 1029 C CA . LYS A 1 132 ? -9.010 -5.678 -3.700 1.00 91.06 132 LYS A CA 1
ATOM 1030 C C . LYS A 1 132 ? -7.708 -6.450 -3.617 1.00 91.06 132 LYS A C 1
ATOM 1032 O O . LYS A 1 132 ? -7.419 -7.269 -4.480 1.00 91.06 132 LYS A O 1
ATOM 1037 N N . VAL A 1 133 ? -6.922 -6.204 -2.575 1.00 91.81 133 VAL A N 1
ATOM 1038 C CA . VAL A 1 133 ? -5.640 -6.896 -2.391 1.00 91.81 133 VAL A CA 1
ATOM 1039 C C . VAL A 1 133 ? -5.882 -8.230 -1.689 1.00 91.81 133 VAL A C 1
ATOM 1041 O O . VAL A 1 133 ? -6.375 -8.211 -0.560 1.00 91.81 133 VAL A O 1
ATOM 1044 N N . PRO A 1 134 ? -5.520 -9.386 -2.271 1.00 92.19 134 PRO A N 1
ATOM 1045 C CA . PRO A 1 134 ? -5.627 -10.665 -1.576 1.00 92.19 134 PRO A CA 1
ATOM 1046 C C . PRO A 1 134 ? -4.730 -10.706 -0.332 1.00 92.19 134 PRO A C 1
ATOM 1048 O O . PRO A 1 134 ? -3.546 -10.367 -0.394 1.00 92.19 134 PRO A O 1
ATOM 1051 N N . LEU A 1 135 ? -5.256 -11.191 0.796 1.00 91.50 135 LEU A N 1
ATOM 1052 C CA . LEU A 1 135 ? -4.500 -11.266 2.054 1.00 91.50 135 LEU A CA 1
ATOM 1053 C C . LEU A 1 135 ? -3.240 -12.129 1.933 1.00 91.50 135 LEU A C 1
ATOM 1055 O O . LEU A 1 135 ? -2.211 -11.805 2.517 1.00 91.50 135 LEU A O 1
ATOM 1059 N N . ASN A 1 136 ? -3.297 -13.215 1.159 1.00 90.12 136 ASN A N 1
ATOM 1060 C CA . ASN A 1 136 ? -2.140 -14.087 0.943 1.00 90.12 136 ASN A CA 1
ATOM 1061 C C . ASN A 1 136 ? -1.021 -13.370 0.179 1.00 90.12 136 ASN A C 1
ATOM 1063 O O . ASN A 1 136 ? 0.143 -13.510 0.540 1.00 90.12 136 ASN A O 1
ATOM 1067 N N . THR A 1 137 ? -1.377 -12.559 -0.822 1.00 89.56 137 THR A N 1
ATOM 1068 C CA . THR A 1 137 ? -0.432 -11.717 -1.566 1.00 89.56 137 THR A CA 1
ATOM 1069 C C . THR A 1 137 ? 0.223 -10.702 -0.645 1.00 89.56 137 THR A C 1
ATOM 1071 O O . THR A 1 137 ? 1.442 -10.568 -0.654 1.00 89.56 137 THR A O 1
ATOM 1074 N N . LEU A 1 138 ? -0.571 -10.040 0.199 1.00 88.00 138 LEU A N 1
ATOM 1075 C CA . LEU A 1 138 ? -0.069 -9.050 1.143 1.00 88.00 138 LEU A CA 1
ATOM 1076 C C . LEU A 1 138 ? 0.866 -9.688 2.183 1.00 88.00 138 LEU A C 1
ATOM 1078 O O . LEU A 1 138 ? 1.957 -9.177 2.422 1.00 88.00 138 LEU A O 1
ATOM 1082 N N . ARG A 1 139 ? 0.490 -10.847 2.741 1.00 88.62 139 ARG A N 1
ATOM 1083 C CA . ARG A 1 139 ? 1.342 -11.605 3.669 1.00 88.62 139 ARG A CA 1
ATOM 1084 C C . ARG A 1 139 ? 2.656 -12.027 3.032 1.00 88.62 139 ARG A C 1
ATOM 1086 O O . ARG A 1 139 ? 3.700 -11.839 3.645 1.00 88.62 139 ARG A O 1
ATOM 1093 N N . GLN A 1 140 ? 2.609 -12.586 1.826 1.00 87.12 140 GLN A N 1
ATOM 1094 C CA . GLN A 1 140 ? 3.810 -13.015 1.119 1.00 87.12 140 GLN A CA 1
ATOM 1095 C C . GLN A 1 140 ? 4.725 -11.823 0.826 1.00 87.12 140 GLN A C 1
ATOM 1097 O O . GLN A 1 140 ? 5.914 -11.870 1.126 1.00 87.12 140 GLN A O 1
ATOM 1102 N N . TRP A 1 141 ? 4.164 -10.729 0.314 1.00 87.44 141 TRP A N 1
ATOM 1103 C CA . TRP A 1 141 ? 4.942 -9.554 -0.050 1.00 87.44 141 TRP A CA 1
ATOM 1104 C C . TRP A 1 141 ? 5.586 -8.874 1.165 1.00 87.44 141 TRP A C 1
ATOM 1106 O O . TRP A 1 141 ? 6.786 -8.630 1.139 1.00 87.44 141 TRP A O 1
ATOM 1116 N N . PHE A 1 142 ? 4.850 -8.642 2.258 1.00 84.88 142 PHE A N 1
ATOM 1117 C CA . PHE A 1 142 ? 5.420 -8.014 3.459 1.00 84.88 142 PHE A CA 1
ATOM 1118 C C . PHE A 1 142 ? 6.363 -8.933 4.245 1.00 84.88 142 PHE A C 1
ATOM 1120 O O . PHE A 1 142 ? 7.306 -8.445 4.860 1.00 84.88 142 PHE A O 1
ATOM 1127 N N . ARG A 1 143 ? 6.105 -10.247 4.280 1.00 83.00 143 ARG A N 1
ATOM 1128 C CA . ARG A 1 143 ? 6.885 -11.183 5.106 1.00 83.00 143 ARG A CA 1
ATOM 1129 C C . ARG A 1 143 ? 8.115 -11.724 4.394 1.00 83.00 143 ARG A C 1
ATOM 1131 O O . ARG A 1 143 ? 9.141 -11.941 5.027 1.00 83.00 143 ARG A O 1
ATOM 1138 N N . GLU A 1 144 ? 7.978 -12.018 3.107 1.00 82.50 144 GLU A N 1
ATOM 1139 C CA . GLU A 1 144 ? 9.027 -12.656 2.312 1.00 82.50 144 GLU A CA 1
ATOM 1140 C C . GLU A 1 144 ? 9.737 -11.659 1.394 1.00 82.50 144 GLU A C 1
ATOM 1142 O O . GLU A 1 144 ? 10.740 -12.029 0.789 1.00 82.50 144 GLU A O 1
ATOM 1147 N N . GLU A 1 145 ? 9.227 -10.426 1.267 1.00 79.50 145 GLU A N 1
ATOM 1148 C CA . GLU A 1 145 ? 9.728 -9.400 0.337 1.00 79.50 145 GLU A CA 1
ATOM 1149 C C . GLU A 1 145 ? 9.839 -9.919 -1.104 1.00 79.50 145 GLU A C 1
ATOM 1151 O O . GLU A 1 145 ? 10.731 -9.553 -1.875 1.00 79.50 145 GLU A O 1
ATOM 1156 N N . THR A 1 146 ? 8.927 -10.821 -1.476 1.00 80.00 146 THR A N 1
ATOM 1157 C CA . THR A 1 146 ? 8.863 -11.418 -2.808 1.00 80.00 146 THR A CA 1
ATOM 1158 C C . THR A 1 146 ? 7.493 -11.218 -3.428 1.00 80.00 146 THR A C 1
ATOM 1160 O O . THR A 1 146 ? 6.465 -11.202 -2.751 1.00 80.00 146 THR A O 1
ATOM 1163 N N . PHE A 1 147 ? 7.479 -11.066 -4.752 1.00 81.06 147 PHE A N 1
ATOM 1164 C CA . PHE A 1 147 ? 6.235 -11.089 -5.503 1.00 81.06 147 PHE A CA 1
ATOM 1165 C C . PHE A 1 147 ? 5.582 -12.472 -5.412 1.00 81.06 147 PHE A C 1
ATOM 1167 O O . PHE A 1 147 ? 6.293 -13.486 -5.438 1.00 81.06 147 PHE A O 1
ATOM 1174 N N . PRO A 1 148 ? 4.240 -12.537 -5.365 1.00 80.69 148 PRO A N 1
ATOM 1175 C CA . PRO A 1 148 ? 3.540 -13.805 -5.438 1.00 80.69 148 PRO A CA 1
ATOM 1176 C C . PRO A 1 148 ? 3.911 -14.571 -6.702 1.00 80.69 148 PRO A C 1
ATOM 1178 O O . PRO A 1 148 ? 4.170 -13.996 -7.761 1.00 80.69 148 PRO A O 1
ATOM 1181 N N . LYS A 1 149 ? 3.937 -15.899 -6.603 1.00 77.62 149 LYS A N 1
ATOM 1182 C CA . LYS A 1 149 ? 4.303 -16.745 -7.739 1.00 77.62 149 LYS A CA 1
ATOM 1183 C C . LYS A 1 149 ? 3.282 -16.569 -8.868 1.00 77.62 149 LYS A C 1
ATOM 1185 O O . LYS A 1 149 ? 2.106 -16.853 -8.671 1.00 77.62 149 LYS A O 1
ATOM 1190 N N . GLY A 1 150 ? 3.754 -16.155 -10.044 1.00 77.56 150 GLY A N 1
ATOM 1191 C CA . GLY A 1 150 ? 2.900 -15.895 -11.209 1.00 77.56 150 GLY A CA 1
ATOM 1192 C C . GLY A 1 150 ? 2.159 -14.559 -11.156 1.00 77.56 150 GLY A C 1
ATOM 1193 O O . GLY A 1 150 ? 1.240 -14.360 -11.940 1.00 77.56 150 GLY A O 1
ATOM 1194 N N . TRP A 1 151 ? 2.527 -13.663 -10.235 1.00 81.00 151 TRP A N 1
ATOM 1195 C CA . TRP A 1 151 ? 2.029 -12.295 -10.252 1.00 81.00 151 TRP A CA 1
ATOM 1196 C C . TRP A 1 151 ? 2.668 -11.523 -11.405 1.00 81.00 151 TRP A C 1
ATOM 1198 O O . TRP A 1 151 ? 3.893 -11.480 -11.527 1.00 81.00 151 TRP A O 1
ATOM 1208 N N . GLU A 1 152 ? 1.825 -10.890 -12.208 1.00 78.00 152 GLU A N 1
ATOM 1209 C CA . GLU A 1 152 ? 2.220 -9.929 -13.227 1.00 78.00 152 GLU A CA 1
ATOM 1210 C C . GLU A 1 152 ? 1.415 -8.643 -13.015 1.00 78.00 152 GLU A C 1
ATOM 1212 O O . GLU A 1 152 ? 0.258 -8.701 -12.585 1.00 78.00 152 GLU A O 1
ATOM 1217 N N . PRO A 1 153 ? 2.000 -7.467 -13.284 1.00 76.31 153 PRO A N 1
ATOM 1218 C CA . PRO A 1 153 ? 1.289 -6.211 -13.131 1.00 76.31 153 PRO A CA 1
ATOM 1219 C C . PRO A 1 153 ? 0.170 -6.096 -14.176 1.00 76.31 153 PRO A C 1
ATOM 1221 O O . PRO A 1 153 ? 0.422 -5.824 -15.349 1.00 76.31 153 PRO A O 1
ATOM 1224 N N . GLU A 1 154 ? -1.078 -6.252 -13.738 1.00 76.25 154 GLU A N 1
ATOM 1225 C CA . GLU A 1 154 ? -2.262 -6.214 -14.612 1.00 76.25 154 GLU A CA 1
ATOM 1226 C C . GLU A 1 154 ? -2.549 -4.819 -15.190 1.00 76.25 154 GLU A C 1
ATOM 1228 O O . GLU A 1 154 ? -3.196 -4.680 -16.230 1.00 76.25 154 GLU A O 1
ATOM 1233 N N . HIS A 1 155 ? -2.060 -3.760 -14.540 1.00 77.88 155 HIS A N 1
ATOM 1234 C CA . HIS A 1 155 ? -2.236 -2.388 -15.005 1.00 77.88 155 HIS A CA 1
ATOM 1235 C C . HIS A 1 155 ? -1.052 -1.498 -14.644 1.00 77.88 155 HIS A C 1
ATOM 1237 O O . HIS A 1 155 ? -0.298 -1.761 -13.712 1.00 77.88 155 HIS A O 1
ATOM 1243 N N . SER A 1 156 ? -0.922 -0.386 -15.372 1.00 78.44 156 SER A N 1
ATOM 1244 C CA . SER A 1 156 ? 0.055 0.643 -15.021 1.00 78.44 156 SER A CA 1
ATOM 1245 C C . SER A 1 156 ? -0.480 1.544 -13.908 1.00 78.44 156 SER A C 1
ATOM 1247 O O . SER A 1 156 ? -1.577 2.128 -14.017 1.00 78.44 156 SER A O 1
ATOM 1249 N N . GLN A 1 157 ? 0.315 1.661 -12.843 1.00 81.31 157 GLN A N 1
ATOM 1250 C CA . GLN A 1 157 ? 0.055 2.557 -11.726 1.00 81.31 157 GLN A CA 1
ATOM 1251 C C . GLN A 1 157 ? 0.690 3.922 -12.002 1.00 81.31 157 GLN A C 1
ATOM 1253 O O . GLN A 1 157 ? 1.893 4.052 -12.236 1.00 81.31 157 GLN A O 1
ATOM 1258 N N . THR A 1 158 ? -0.127 4.970 -11.967 1.00 83.19 158 THR A N 1
ATOM 1259 C CA . THR A 1 158 ? 0.316 6.346 -12.216 1.00 83.19 158 THR A CA 1
ATOM 1260 C C . THR A 1 158 ? 0.137 7.199 -10.971 1.00 83.19 158 THR A C 1
ATOM 1262 O O . THR A 1 158 ? -0.700 6.904 -10.117 1.00 83.19 158 THR A O 1
ATOM 1265 N N . PHE A 1 159 ? 0.884 8.302 -10.900 1.00 80.44 159 PHE A N 1
ATOM 1266 C CA . PHE A 1 159 ? 0.793 9.261 -9.799 1.00 80.44 159 PHE A CA 1
ATOM 1267 C C . PHE A 1 159 ? -0.653 9.709 -9.535 1.00 80.44 159 PHE A C 1
ATOM 1269 O O . PHE A 1 159 ? -1.129 9.637 -8.407 1.00 80.44 159 PHE A O 1
ATOM 1276 N N . LEU A 1 160 ? -1.387 10.089 -10.589 1.00 77.38 160 LEU A N 1
ATOM 1277 C CA . LEU A 1 160 ? -2.769 10.565 -10.470 1.00 77.38 160 LEU A CA 1
ATOM 1278 C C . LEU A 1 160 ? -3.718 9.498 -9.910 1.00 77.38 160 LEU A C 1
ATOM 1280 O O . LEU A 1 160 ? -4.566 9.819 -9.080 1.00 77.38 160 LEU A O 1
ATOM 1284 N N . LYS A 1 161 ? -3.559 8.231 -10.321 1.00 82.31 161 LYS A N 1
ATOM 1285 C CA . LYS A 1 161 ? -4.353 7.122 -9.772 1.00 82.31 161 LYS A CA 1
ATOM 1286 C C . LYS A 1 161 ? -4.074 6.936 -8.283 1.00 82.31 161 LYS A C 1
ATOM 1288 O O . LYS A 1 161 ? -5.014 6.832 -7.505 1.00 82.31 161 LYS A O 1
ATOM 1293 N N . THR A 1 162 ? -2.804 6.958 -7.879 1.00 83.62 162 THR A N 1
ATOM 1294 C CA . THR A 1 162 ? -2.414 6.846 -6.466 1.00 83.62 162 THR A CA 1
ATOM 1295 C C . THR A 1 162 ? -2.990 7.989 -5.633 1.00 83.62 162 THR A C 1
ATOM 1297 O O . THR A 1 162 ? -3.565 7.737 -4.577 1.00 83.62 162 THR A O 1
ATOM 1300 N N . VAL A 1 163 ? -2.903 9.232 -6.119 1.00 80.62 163 VAL A N 1
ATOM 1301 C CA . VAL A 1 163 ? -3.477 10.403 -5.434 1.00 80.62 163 VAL A CA 1
ATOM 1302 C C . VAL A 1 163 ? -4.991 10.256 -5.283 1.00 80.62 163 VAL A C 1
ATOM 1304 O O . VAL A 1 163 ? -5.521 10.466 -4.194 1.00 80.62 163 VAL A O 1
ATOM 1307 N N . HIS A 1 164 ? -5.691 9.835 -6.338 1.00 85.62 164 HIS A N 1
ATOM 1308 C CA . HIS A 1 164 ? -7.135 9.611 -6.285 1.00 85.62 164 HIS A CA 1
ATOM 1309 C C . HIS A 1 164 ? -7.525 8.526 -5.265 1.00 85.62 164 HIS A C 1
ATOM 1311 O O . HIS A 1 164 ? -8.449 8.714 -4.468 1.00 85.62 164 HIS A O 1
ATOM 1317 N N . THR A 1 165 ? -6.791 7.413 -5.229 1.00 86.25 165 THR A N 1
ATOM 1318 C CA . THR A 1 165 ? -6.993 6.354 -4.232 1.00 86.25 165 THR A CA 1
ATOM 1319 C C . THR A 1 165 ? -6.709 6.855 -2.812 1.00 86.25 165 THR A C 1
ATOM 1321 O O . THR A 1 165 ? -7.502 6.605 -1.906 1.00 86.25 165 THR A O 1
ATOM 1324 N N . ALA A 1 166 ? -5.641 7.632 -2.604 1.00 85.62 166 ALA A N 1
ATOM 1325 C CA . ALA A 1 166 ? -5.325 8.222 -1.301 1.00 85.62 166 ALA A CA 1
ATOM 1326 C C . ALA A 1 166 ? -6.427 9.184 -0.817 1.00 85.62 166 ALA A C 1
ATOM 1328 O O . ALA A 1 166 ? -6.786 9.182 0.362 1.00 85.62 166 ALA A O 1
ATOM 1329 N N . TRP A 1 167 ? -7.018 9.967 -1.726 1.00 86.19 167 TRP A N 1
ATOM 1330 C CA . TRP A 1 167 ? -8.168 10.828 -1.430 1.00 86.19 167 TRP A CA 1
ATOM 1331 C C . TRP A 1 167 ? -9.417 10.021 -1.078 1.00 86.19 167 TRP A C 1
ATOM 1333 O O . TRP A 1 167 ? -10.143 10.388 -0.154 1.00 86.19 167 TRP A O 1
ATOM 1343 N N . THR A 1 168 ? -9.645 8.904 -1.769 1.00 88.94 168 THR A N 1
ATOM 1344 C CA . THR A 1 168 ? -10.742 7.980 -1.454 1.00 88.94 168 THR A CA 1
ATOM 1345 C C . THR A 1 168 ? -10.589 7.430 -0.038 1.00 88.94 168 THR A C 1
ATOM 1347 O O . THR A 1 168 ? -11.519 7.533 0.761 1.00 88.94 168 THR A O 1
ATOM 1350 N N . ILE A 1 169 ? -9.395 6.943 0.317 1.00 88.31 169 ILE A N 1
ATOM 1351 C CA . ILE A 1 169 ? -9.085 6.467 1.674 1.00 88.31 169 ILE A CA 1
ATOM 1352 C C . ILE A 1 169 ? -9.316 7.588 2.695 1.00 88.31 169 ILE A C 1
ATOM 1354 O O . ILE A 1 169 ? -10.022 7.372 3.676 1.00 88.31 169 ILE A O 1
ATOM 1358 N N . ARG A 1 170 ? -8.821 8.808 2.440 1.00 87.69 170 ARG A N 1
ATOM 1359 C CA . ARG A 1 170 ? -9.046 9.975 3.315 1.00 87.69 170 ARG A CA 1
ATOM 1360 C C . ARG A 1 170 ? -10.533 10.255 3.543 1.00 87.69 170 ARG A C 1
ATOM 1362 O O . ARG A 1 170 ? -10.952 10.487 4.674 1.00 87.69 170 ARG A O 1
ATOM 1369 N N . SER A 1 171 ? -11.342 10.245 2.485 1.00 88.88 171 SER A N 1
ATOM 1370 C CA . SER A 1 171 ? -12.785 10.481 2.603 1.00 88.88 171 SER A CA 1
ATOM 1371 C C . SER A 1 171 ? -13.470 9.393 3.430 1.00 88.88 171 SER A C 1
ATOM 1373 O O . SER A 1 171 ? -14.382 9.702 4.195 1.00 88.88 171 SER A O 1
ATOM 1375 N N . LEU A 1 172 ? -13.035 8.136 3.296 1.00 91.81 172 LEU A N 1
ATOM 1376 C CA . LEU A 1 172 ? -13.562 7.022 4.082 1.00 91.81 172 LEU A CA 1
ATOM 1377 C C . LEU A 1 172 ? -13.151 7.134 5.553 1.00 91.81 172 LEU A C 1
ATOM 1379 O O . LEU A 1 172 ? -13.997 6.945 6.420 1.00 91.81 172 LEU A O 1
ATOM 1383 N N . MET A 1 173 ? -11.905 7.520 5.843 1.00 89.19 173 MET A N 1
ATOM 1384 C CA . MET A 1 173 ? -11.440 7.785 7.211 1.00 89.19 173 MET A CA 1
ATOM 1385 C C . MET A 1 173 ? -12.282 8.879 7.879 1.00 89.19 173 MET A C 1
ATOM 1387 O O . MET A 1 173 ? -12.878 8.634 8.922 1.00 89.19 173 MET A O 1
ATOM 1391 N N . ASN A 1 174 ? -12.450 10.030 7.216 1.00 89.00 174 ASN A N 1
ATOM 1392 C CA . ASN A 1 174 ? -13.291 11.126 7.715 1.00 89.00 174 ASN A CA 1
ATOM 1393 C C . ASN A 1 174 ? -14.747 10.693 7.960 1.00 89.00 174 ASN A C 1
ATOM 1395 O O . ASN A 1 174 ? -15.428 11.246 8.819 1.00 89.00 174 ASN A O 1
ATOM 1399 N N . MET A 1 175 ? -15.264 9.753 7.163 1.00 90.50 175 MET A N 1
ATOM 1400 C CA . MET A 1 175 ? -16.611 9.211 7.340 1.00 90.50 175 MET A CA 1
ATOM 1401 C C . MET A 1 175 ? -16.695 8.291 8.562 1.00 90.50 175 MET A C 1
ATOM 1403 O O . MET A 1 175 ? -17.709 8.310 9.255 1.00 90.50 175 MET A O 1
ATOM 1407 N N . ILE A 1 176 ? -15.654 7.493 8.811 1.00 90.25 176 ILE A N 1
ATOM 1408 C CA . ILE A 1 176 ? -15.559 6.584 9.959 1.00 90.25 176 ILE A CA 1
ATOM 1409 C C . ILE A 1 176 ? -15.438 7.382 11.259 1.00 90.25 176 ILE A C 1
ATOM 1411 O O . ILE A 1 176 ? -16.173 7.101 12.192 1.00 90.25 176 ILE A O 1
ATOM 1415 N N . GLU A 1 177 ? -14.584 8.406 11.305 1.00 84.56 177 GLU A N 1
ATOM 1416 C CA . GLU A 1 177 ? -14.373 9.231 12.509 1.00 84.56 177 GLU A CA 1
ATOM 1417 C C . GLU A 1 177 ? -15.583 10.090 12.904 1.00 84.56 177 GLU A C 1
ATOM 1419 O O . G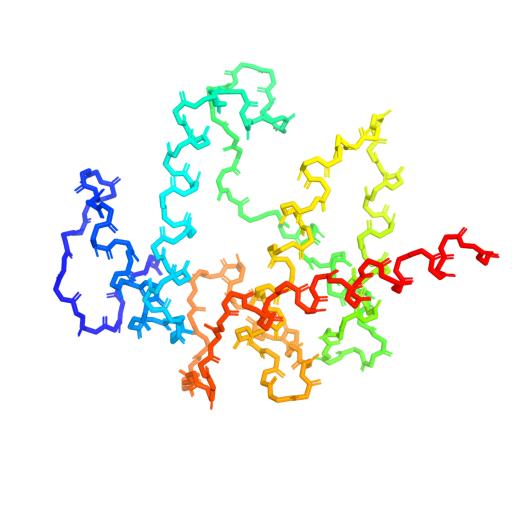LU A 1 177 ? -15.668 10.570 14.031 1.00 84.56 177 GLU A O 1
ATOM 1424 N N . ARG A 1 178 ? -16.513 10.329 11.973 1.00 80.25 178 ARG A N 1
ATOM 1425 C CA . ARG A 1 178 ? -17.746 11.092 12.227 1.00 80.25 178 ARG A CA 1
ATOM 1426 C C . ARG A 1 178 ? -18.895 10.242 12.777 1.00 80.25 178 ARG A C 1
ATOM 1428 O O . ARG A 1 178 ? -19.932 10.819 13.102 1.00 80.25 178 ARG A O 1
ATOM 1435 N N . LYS A 1 179 ? -18.758 8.915 12.799 1.00 57.19 179 LYS A N 1
ATOM 1436 C CA . LYS A 1 179 ? -19.753 7.984 13.349 1.00 57.19 179 LYS A CA 1
ATOM 1437 C C . LYS A 1 179 ? -19.419 7.630 14.787 1.00 57.19 179 LYS A C 1
ATOM 1439 O O . LYS A 1 179 ? -20.394 7.484 15.554 1.00 57.19 179 LYS A O 1
#

pLDDT: mean 76.0, std 16.38, range [30.11, 94.88]

Organism: NCBI:txid1314782